Protein AF-H0FFP6-F1 (afdb_monomer)

Mean predicted aligned error: 8.08 Å

Radius of gyration: 34.6 Å; Cα contacts (8 Å, |Δi|>4): 466; chains: 1; bounding box: 92×46×99 Å

Organism: NCBI:txid477184

Secondary structure (DSSP, 8-state):
--S--PPPSEEEEEEETTTEEEEEEE-TT--EEEE-TTS---SPPPPPPHHHHHTTTHHHHT-----TTT-SEEEEEEESSPPPHHHHHHHHHHHTT-SS--GGGSEEEEHHHHHH-GGGTSEEE-SS--SHHHHSHHHH-SS-TT---TT-----GGGHHHHHHHHHHHHHHTT-TT-EEE-----HHHHHHHHHHHHHHHHHHHHHHHH-HHHHHHHHHHHHHHHHHHHHHHHHHHHS-S-TTTTGGG---TTSSPP----HHHHHHHHHHHHHHHHHHHHHTTS-HHHHHHHHHHHHHHHHHHHHHHHHHHHHHHHHHHH-HHHHHHHHHS--TT-HHHHHHHHHHHHHHHTT-------

Foldseek 3Di:
DQFAAQDFFFKKWKQFPLHDIWIWTQERLRFTHTDDLQPFDPDTHYHDDPVCVVVVVSQVRNDDDDDCVVTFKMWMATDRGRFHPVLSVVQSVLVPDDPRNLSVLTDMDGVVCCQAPLVVAAQFQALVPHVCCCRYPLQVDPDPPPQDAPRDHHHCVVCVVVNSVVFHVCCVVVVRVRTHHDHGHDDLLSVLLSLVVQLLVLVVVLVCLCVPPVNVVLVVVLVVLVVVLVVLLVVLLVVQDLQNPPPVVPDDDPVPDDPPDDDRVVVSVVSSVVSSVVSVVVVCVVDPPVVSVVVVVVSVVVSVVSVVSSQVSVVVSCCSCPPPPNNVSCLVRSADPVDPSRVVVSVVSVCSSQPPHDDDDDD

pLDDT: mean 89.21, std 12.0, range [29.11, 97.75]

InterPro domains:
  IPR046864 Toxin VasX, N-terminal region [PF20249] (5-92)
  IPR048126 Toxin VasX [NF041559] (4-361)

Structure (mmCIF, N/CA/C/O backbone):
data_AF-H0FFP6-F1
#
_entry.id   AF-H0FFP6-F1
#
loop_
_atom_site.group_PDB
_atom_site.id
_atom_site.type_symbol
_atom_site.label_atom_id
_atom_site.label_alt_id
_atom_site.label_comp_id
_atom_site.label_asym_id
_atom_site.label_entity_id
_atom_site.label_seq_id
_atom_site.pdbx_PDB_ins_code
_atom_site.Cartn_x
_atom_site.Cartn_y
_atom_site.Cartn_z
_atom_site.occupancy
_atom_site.B_iso_or_equiv
_atom_site.auth_seq_id
_atom_site.auth_comp_id
_atom_site.auth_asym_id
_atom_site.auth_atom_id
_atom_site.pdbx_PDB_model_num
ATOM 1 N N . MET A 1 1 ? -1.435 8.593 -3.696 1.00 53.12 1 MET A N 1
ATOM 2 C CA . MET A 1 1 ? -2.068 7.334 -3.245 1.00 53.12 1 MET A CA 1
ATOM 3 C C . MET A 1 1 ? -3.064 7.721 -2.166 1.00 53.12 1 MET A C 1
ATOM 5 O O . MET A 1 1 ? -2.836 7.452 -0.995 1.00 53.12 1 MET A O 1
ATOM 9 N N . ASP A 1 2 ? -4.124 8.435 -2.543 1.00 69.19 2 ASP A N 1
ATOM 10 C CA . ASP A 1 2 ? -4.843 9.274 -1.564 1.00 69.19 2 ASP A CA 1
ATOM 11 C C . ASP A 1 2 ? -6.229 8.711 -1.232 1.00 69.19 2 ASP A C 1
ATOM 13 O O . ASP A 1 2 ? -6.964 9.275 -0.427 1.00 69.19 2 ASP A O 1
ATOM 17 N N . GLN A 1 3 ? -6.585 7.576 -1.840 1.00 86.81 3 GLN A N 1
ATOM 18 C CA . GLN A 1 3 ? -7.838 6.885 -1.582 1.00 86.81 3 GLN A CA 1
ATOM 19 C C . GLN A 1 3 ? -7.626 5.795 -0.518 1.00 86.81 3 GLN A C 1
ATOM 21 O O . GLN A 1 3 ? -6.838 4.873 -0.756 1.00 86.81 3 GLN A O 1
ATOM 26 N N . PRO A 1 4 ? -8.300 5.860 0.647 1.00 92.38 4 PRO A N 1
ATOM 27 C CA . PRO A 1 4 ? -8.216 4.812 1.654 1.00 92.38 4 PRO A CA 1
ATOM 28 C C . PRO A 1 4 ? -8.749 3.472 1.141 1.00 92.38 4 PRO A C 1
ATOM 30 O O . PRO A 1 4 ? -9.566 3.384 0.219 1.00 92.38 4 PRO A O 1
ATOM 33 N N . ARG A 1 5 ? -8.290 2.408 1.795 1.00 92.62 5 ARG A N 1
ATOM 34 C CA . ARG A 1 5 ? -8.669 1.025 1.510 1.00 92.62 5 ARG A CA 1
ATOM 35 C C . ARG A 1 5 ? -9.270 0.371 2.742 1.00 92.62 5 ARG A C 1
ATOM 37 O O . ARG A 1 5 ? -9.033 0.808 3.869 1.00 92.62 5 ARG A O 1
ATOM 44 N N . THR A 1 6 ? -10.033 -0.698 2.547 1.00 93.38 6 THR A N 1
ATOM 45 C CA . THR A 1 6 ? -10.454 -1.556 3.662 1.00 93.38 6 THR A CA 1
ATOM 46 C C . THR A 1 6 ? -9.237 -2.140 4.372 1.00 93.38 6 THR A C 1
ATOM 48 O O . THR A 1 6 ? -8.239 -2.453 3.722 1.00 93.38 6 THR A O 1
ATOM 51 N N . LEU A 1 7 ? -9.332 -2.328 5.693 1.00 93.75 7 LEU A N 1
ATOM 52 C CA . LEU A 1 7 ? -8.254 -2.931 6.477 1.00 93.75 7 LEU A CA 1
ATOM 53 C C . LEU A 1 7 ? -7.832 -4.276 5.876 1.00 93.75 7 LEU A C 1
ATOM 55 O O . LEU A 1 7 ? -8.648 -5.191 5.741 1.00 93.75 7 LEU A O 1
ATOM 59 N N . ARG A 1 8 ? -6.546 -4.383 5.537 1.00 94.06 8 ARG A N 1
ATOM 60 C CA . ARG A 1 8 ? -5.943 -5.626 5.052 1.00 94.06 8 ARG A CA 1
ATOM 61 C C . ARG A 1 8 ? -5.815 -6.652 6.177 1.00 94.06 8 ARG A C 1
ATOM 63 O O . ARG A 1 8 ? -5.922 -6.327 7.360 1.00 94.06 8 ARG A O 1
ATOM 70 N N . GLN A 1 9 ? -5.509 -7.892 5.801 1.00 95.00 9 GLN A N 1
ATOM 71 C CA . GLN A 1 9 ? -5.219 -8.954 6.760 1.00 95.00 9 GLN A CA 1
ATOM 72 C C . GLN A 1 9 ? -4.102 -8.533 7.734 1.00 95.00 9 GLN A C 1
ATOM 74 O O . GLN A 1 9 ? -3.048 -8.043 7.317 1.00 95.00 9 GLN A O 1
ATOM 79 N N . GLY A 1 10 ? -4.345 -8.749 9.027 1.00 95.75 10 GLY A N 1
ATOM 80 C CA . GLY A 1 10 ? -3.467 -8.321 10.114 1.00 95.75 10 GLY A CA 1
ATOM 81 C C . GLY A 1 10 ? -4.198 -8.337 11.452 1.00 95.75 10 GLY A C 1
ATOM 82 O O . GLY A 1 10 ? -5.071 -9.182 11.683 1.00 95.75 10 GLY A O 1
ATOM 83 N N . TYR A 1 11 ? -3.852 -7.399 12.328 1.00 97.31 11 TYR A N 1
ATOM 84 C CA . TYR A 1 11 ? -4.354 -7.322 13.695 1.00 97.31 11 TYR A CA 1
ATOM 85 C C . TYR A 1 11 ? -4.705 -5.882 14.057 1.00 97.31 11 TYR A C 1
ATOM 87 O O . TYR A 1 11 ? -3.952 -4.950 13.786 1.00 97.31 11 TYR A O 1
ATOM 95 N N . LEU A 1 12 ? -5.861 -5.707 14.685 1.00 97.69 12 LEU A N 1
ATOM 96 C CA . LEU A 1 12 ? -6.335 -4.431 15.196 1.00 97.69 12 LEU A CA 1
ATOM 97 C C . LEU A 1 12 ? -6.313 -4.475 16.721 1.00 97.69 12 LEU A C 1
ATOM 99 O O . LEU A 1 12 ? -6.930 -5.355 17.322 1.00 97.69 12 LEU A O 1
ATOM 103 N N . TYR A 1 13 ? -5.644 -3.507 17.331 1.00 97.75 13 TYR A N 1
ATOM 104 C CA . TYR A 1 13 ? -5.557 -3.339 18.773 1.00 97.75 13 TYR A CA 1
ATOM 105 C C . TYR A 1 13 ? -6.249 -2.046 19.187 1.00 97.75 13 TYR A C 1
ATOM 107 O O . TYR A 1 13 ? -6.065 -1.001 18.563 1.00 97.75 13 TYR A O 1
ATOM 115 N N . VAL A 1 14 ? -7.047 -2.128 20.247 1.00 97.50 14 VAL A N 1
ATOM 116 C CA . VAL A 1 14 ? -7.766 -0.996 20.827 1.00 97.50 14 VAL A CA 1
ATOM 117 C C . VAL A 1 14 ? -7.473 -0.966 22.318 1.00 97.50 14 VAL A C 1
ATOM 119 O O . VAL A 1 14 ? -7.802 -1.915 23.028 1.00 97.50 14 VAL A O 1
ATOM 122 N N . LEU A 1 15 ? -6.870 0.120 22.790 1.00 96.50 15 LEU A N 1
ATOM 123 C CA . LEU A 1 15 ? -6.661 0.379 24.209 1.00 96.50 15 LEU A CA 1
ATOM 124 C C . LEU A 1 15 ? -7.688 1.411 24.682 1.00 96.50 15 LEU A C 1
ATOM 126 O O . LEU A 1 15 ? -7.629 2.584 24.311 1.00 96.50 15 LEU A O 1
ATOM 130 N N . LEU A 1 16 ? -8.651 0.960 25.480 1.00 96.19 16 LEU A N 1
ATOM 131 C CA . LEU A 1 16 ? -9.719 1.792 26.029 1.00 96.19 16 LEU A CA 1
ATOM 132 C C . LEU A 1 16 ? -9.255 2.454 27.325 1.00 96.19 16 LEU A C 1
ATOM 134 O O . LEU A 1 16 ? -8.737 1.773 28.214 1.00 96.19 16 LEU A O 1
ATOM 138 N N . ASP A 1 17 ? -9.419 3.777 27.401 1.00 93.50 17 ASP A N 1
ATOM 139 C CA . ASP A 1 17 ? -9.016 4.633 28.529 1.00 93.50 17 ASP A CA 1
ATOM 140 C C . ASP A 1 17 ? -7.603 4.329 29.062 1.00 93.50 17 ASP A C 1
ATOM 142 O O . ASP A 1 17 ? -7.346 4.385 30.264 1.00 93.50 17 ASP A O 1
ATOM 146 N N . LYS A 1 18 ? -6.682 3.962 28.159 1.00 90.81 18 LYS A N 1
ATOM 147 C CA . LYS A 1 18 ? -5.290 3.598 28.477 1.00 90.81 18 LYS A CA 1
ATOM 148 C C . LYS A 1 18 ? -5.132 2.390 29.423 1.00 90.81 18 LYS A C 1
ATOM 150 O O . LYS A 1 18 ? -4.052 2.205 29.973 1.00 90.81 18 LYS A O 1
ATOM 155 N N . ALA A 1 19 ? -6.171 1.569 29.607 1.00 89.50 19 ALA A N 1
ATOM 156 C CA . ALA A 1 19 ? -6.173 0.503 30.616 1.00 89.50 19 ALA A CA 1
ATOM 157 C C . ALA A 1 19 ? -6.720 -0.853 30.141 1.00 89.50 19 ALA A C 1
ATOM 159 O O . ALA A 1 19 ? -6.301 -1.886 30.655 1.00 89.50 19 ALA A O 1
ATOM 160 N N . LEU A 1 20 ? -7.669 -0.882 29.200 1.00 94.12 20 LEU A N 1
ATOM 161 C CA . LEU A 1 20 ? -8.322 -2.126 28.783 1.00 94.12 20 LEU A CA 1
ATOM 162 C C . LEU A 1 20 ? -8.042 -2.443 27.315 1.00 94.12 20 LEU A C 1
ATOM 164 O O . LEU A 1 20 ? -8.500 -1.728 26.423 1.00 94.12 20 LEU A O 1
ATOM 168 N N . TRP A 1 21 ? -7.359 -3.558 27.063 1.00 96.12 21 TRP A N 1
ATOM 169 C CA . TRP A 1 21 ? -7.125 -4.046 25.707 1.00 96.12 21 TRP A CA 1
ATOM 170 C C . TRP A 1 21 ? -8.323 -4.786 25.120 1.00 96.12 21 TRP A C 1
ATOM 172 O O . TRP A 1 21 ? -8.901 -5.690 25.725 1.00 96.12 21 TRP A O 1
ATOM 182 N N . GLN A 1 22 ? -8.600 -4.478 23.860 1.00 97.00 22 GLN A N 1
ATOM 183 C CA . GLN A 1 22 ? -9.330 -5.329 22.935 1.00 97.00 22 GLN A CA 1
ATOM 184 C C . GLN A 1 22 ? -8.440 -5.601 21.723 1.00 97.00 22 GLN A C 1
ATOM 186 O O . GLN A 1 22 ? -7.710 -4.717 21.272 1.00 97.00 22 GLN A O 1
ATOM 191 N N . ALA A 1 23 ? -8.509 -6.814 21.179 1.00 97.44 23 ALA A N 1
ATOM 192 C CA . ALA A 1 23 ? -7.759 -7.172 19.987 1.00 97.44 23 ALA A CA 1
ATOM 193 C C . ALA A 1 23 ? -8.610 -7.985 19.014 1.00 97.44 23 ALA A C 1
ATOM 195 O O . ALA A 1 23 ? -9.440 -8.806 19.420 1.00 97.44 23 ALA A O 1
ATOM 196 N N . TYR A 1 24 ? -8.390 -7.750 17.724 1.00 97.44 24 TYR A N 1
ATOM 197 C CA . TYR A 1 24 ? -9.147 -8.356 16.638 1.00 97.44 24 TYR A CA 1
ATOM 198 C C . TYR A 1 24 ? -8.207 -8.839 15.538 1.00 97.44 24 TYR A C 1
ATOM 200 O O . TYR A 1 24 ? -7.298 -8.128 15.120 1.00 97.44 24 TYR A O 1
ATOM 208 N N . GLN A 1 25 ? -8.433 -10.054 15.051 1.00 96.81 25 GLN A N 1
ATOM 209 C CA . GLN A 1 25 ? -7.822 -10.540 13.822 1.00 96.81 25 GLN A CA 1
ATOM 210 C C . GLN A 1 25 ? -8.607 -9.986 12.637 1.00 96.81 25 GLN A C 1
ATOM 212 O O . GLN A 1 25 ? -9.826 -10.161 12.576 1.00 96.81 25 GLN A O 1
ATOM 217 N N . VAL A 1 26 ? -7.912 -9.368 11.687 1.00 96.44 26 VAL A N 1
ATOM 218 C CA . VAL A 1 26 ? -8.505 -8.924 10.427 1.00 96.44 26 VAL A CA 1
ATOM 219 C C . VAL A 1 26 ? -8.349 -10.044 9.407 1.00 96.44 26 VAL A C 1
ATOM 221 O O . VAL A 1 26 ? -7.236 -10.438 9.058 1.00 96.44 26 VAL A O 1
ATOM 224 N N . THR A 1 27 ? -9.470 -10.605 8.972 1.00 93.94 27 THR A N 1
ATOM 225 C CA . THR A 1 27 ? -9.527 -11.647 7.932 1.00 93.94 27 THR A CA 1
ATOM 226 C C . THR A 1 27 ? -9.198 -11.074 6.544 1.00 93.94 27 THR A C 1
ATOM 228 O O . THR A 1 27 ? -9.260 -9.856 6.373 1.00 93.94 27 THR A O 1
ATOM 231 N N . PRO A 1 28 ? -8.873 -11.907 5.534 1.00 90.31 28 PRO A N 1
ATOM 232 C CA . PRO A 1 28 ? -8.659 -11.439 4.160 1.00 90.31 28 PRO A CA 1
ATOM 233 C C . PRO A 1 28 ? -9.839 -10.645 3.587 1.00 90.31 28 PRO A C 1
ATOM 235 O O . PRO A 1 28 ? -9.638 -9.686 2.852 1.00 90.31 28 PRO A O 1
ATOM 238 N N . GLU A 1 29 ? -11.069 -10.999 3.967 1.00 89.31 29 GLU A N 1
ATOM 239 C CA . GLU A 1 29 ? -12.272 -10.278 3.546 1.00 89.31 29 GLU A CA 1
ATOM 240 C C . GLU A 1 29 ? -12.489 -8.970 4.326 1.00 89.31 29 GLU A C 1
ATOM 242 O O . GLU A 1 29 ? -13.423 -8.229 4.025 1.00 89.31 29 GLU A O 1
ATOM 247 N N . GLY A 1 30 ? -11.663 -8.680 5.339 1.00 91.38 30 GLY A N 1
ATOM 248 C CA . GLY A 1 30 ? -11.729 -7.501 6.206 1.00 91.38 30 GLY A CA 1
ATOM 249 C C . GLY A 1 30 ? -12.804 -7.573 7.300 1.00 91.38 30 GLY A C 1
ATOM 250 O O . GLY A 1 30 ? -13.307 -6.539 7.741 1.00 91.38 30 GLY A O 1
ATOM 251 N N . ALA A 1 31 ? -13.207 -8.778 7.709 1.00 93.75 31 ALA A N 1
ATOM 252 C CA . ALA A 1 31 ? -13.978 -8.996 8.934 1.00 93.75 31 ALA A CA 1
ATOM 253 C C . ALA A 1 31 ? -13.058 -9.080 10.162 1.00 93.75 31 ALA A C 1
ATOM 255 O O . ALA A 1 31 ? -11.943 -9.601 10.069 1.00 93.75 31 ALA A O 1
ATOM 256 N N . LEU A 1 32 ? -13.553 -8.611 11.305 1.00 95.94 32 LEU A N 1
ATOM 257 C CA . LEU A 1 32 ? -12.860 -8.485 12.582 1.00 95.94 32 LEU A CA 1
ATOM 258 C C . LEU A 1 32 ? -13.300 -9.601 13.534 1.00 95.94 32 LEU A C 1
ATOM 260 O O . LEU A 1 32 ? -14.457 -9.685 13.945 1.00 95.94 32 LEU A O 1
ATOM 264 N N . ARG A 1 33 ? -12.364 -10.474 13.908 1.00 94.31 33 ARG A N 1
ATOM 265 C CA . ARG A 1 33 ? -12.595 -11.559 14.871 1.00 94.31 33 ARG A CA 1
ATOM 266 C C . ARG A 1 33 ? -11.899 -11.239 16.184 1.00 94.31 33 ARG A C 1
ATOM 268 O O . ARG A 1 33 ? -10.672 -11.252 16.239 1.00 94.31 33 ARG A O 1
ATOM 275 N 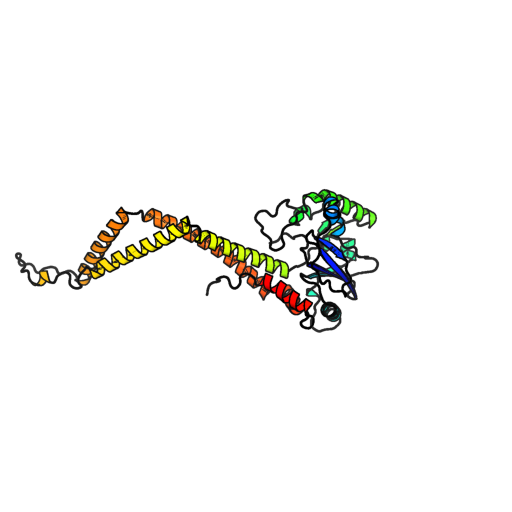N . GLN A 1 34 ? -12.671 -10.979 17.233 1.00 95.25 34 GLN A N 1
ATOM 276 C CA . GLN A 1 34 ? -12.111 -10.681 18.549 1.00 95.25 34 GLN A CA 1
ATOM 277 C C . GLN A 1 34 ? -11.345 -11.887 19.114 1.00 95.25 34 GLN A C 1
ATOM 279 O O . GLN A 1 34 ? -11.783 -13.031 18.981 1.00 95.25 34 GLN A O 1
ATOM 284 N N . PHE A 1 35 ? -10.213 -11.627 19.761 1.00 95.19 35 PHE A N 1
ATOM 285 C CA . PHE A 1 35 ? -9.432 -12.624 20.489 1.00 95.19 35 PHE A CA 1
ATOM 286 C C . PHE A 1 35 ? -8.889 -12.030 21.796 1.00 95.19 35 PHE A C 1
ATOM 288 O O . PHE A 1 35 ? -8.945 -10.819 22.013 1.00 95.19 35 PHE A O 1
ATOM 295 N N . ASN A 1 36 ? -8.384 -12.884 22.689 1.00 95.50 36 ASN A N 1
ATOM 296 C CA . ASN A 1 36 ? -7.743 -12.415 23.917 1.00 95.50 36 ASN A CA 1
ATOM 297 C C . ASN A 1 36 ? -6.372 -11.788 23.577 1.00 95.50 36 ASN A C 1
ATOM 299 O O . ASN A 1 36 ? -5.498 -12.529 23.126 1.00 95.50 36 ASN A O 1
ATOM 303 N N . PRO A 1 37 ? -6.147 -10.482 23.825 1.00 94.19 37 PRO A N 1
ATOM 304 C CA . PRO A 1 37 ? -4.897 -9.797 23.480 1.00 94.19 37 PRO A CA 1
ATOM 305 C C . PRO A 1 37 ? -3.657 -10.458 24.098 1.00 94.19 37 PRO A C 1
ATOM 307 O O . PRO A 1 37 ? -2.623 -10.548 23.443 1.00 94.19 37 PRO A O 1
ATOM 310 N N . PHE A 1 38 ? -3.773 -11.003 25.313 1.00 93.56 38 PHE A N 1
ATOM 311 C CA . PHE A 1 38 ? -2.675 -11.673 26.019 1.00 93.56 38 PHE A CA 1
ATOM 312 C C . PHE A 1 38 ? -2.450 -13.125 25.564 1.00 93.56 38 PHE A C 1
ATOM 314 O O . PHE A 1 38 ? -1.490 -13.772 25.974 1.00 93.56 38 PHE A O 1
ATOM 321 N N . ALA A 1 39 ? -3.310 -13.651 24.689 1.00 91.06 39 ALA A N 1
ATOM 322 C CA . ALA A 1 39 ? -3.153 -14.957 24.062 1.00 91.06 39 ALA A CA 1
ATOM 323 C C . ALA A 1 39 ? -2.796 -14.783 22.579 1.00 91.06 39 ALA A C 1
ATOM 325 O O . ALA A 1 39 ? -3.646 -14.925 21.699 1.00 91.06 39 ALA A O 1
ATOM 326 N N . MET A 1 40 ? -1.520 -14.481 22.317 1.00 87.44 40 MET A N 1
ATOM 327 C CA . MET A 1 40 ? -0.967 -14.257 20.976 1.00 87.44 40 MET A CA 1
ATOM 328 C C . MET A 1 40 ? -1.392 -15.362 19.984 1.00 87.44 40 MET A C 1
ATOM 330 O O . MET A 1 40 ? -1.007 -16.528 20.158 1.00 87.44 40 MET A O 1
ATOM 334 N N . PRO A 1 41 ? -2.155 -15.024 18.925 1.00 89.50 41 PRO A N 1
ATOM 335 C CA . PRO A 1 41 ? -2.530 -15.979 17.895 1.00 89.50 41 PRO A CA 1
ATOM 336 C C . PRO A 1 41 ? -1.295 -16.514 17.172 1.00 89.50 41 PRO A C 1
ATOM 338 O O . PRO A 1 41 ? -0.447 -15.755 16.717 1.00 89.50 41 PRO A O 1
ATOM 341 N N . ARG A 1 42 ? -1.201 -17.841 17.046 1.00 85.75 42 ARG A N 1
ATOM 342 C CA . ARG A 1 42 ? -0.069 -18.502 16.368 1.00 85.75 42 ARG A CA 1
ATOM 343 C C . ARG A 1 42 ? -0.282 -18.691 14.869 1.00 85.75 42 ARG A C 1
ATOM 345 O O . ARG A 1 42 ? 0.670 -18.931 14.138 1.00 85.75 42 ARG A O 1
ATOM 352 N N . ALA A 1 43 ? -1.534 -18.639 14.428 1.00 86.62 43 ALA A N 1
ATOM 353 C CA . ALA A 1 43 ? -1.915 -18.821 13.037 1.00 86.62 43 ALA A CA 1
ATOM 354 C C . ALA A 1 43 ? -2.405 -17.497 12.450 1.00 86.62 43 ALA A C 1
ATOM 356 O O . ALA A 1 43 ? -3.037 -16.698 13.146 1.00 86.62 43 ALA A O 1
ATOM 357 N N . LYS A 1 44 ? -2.152 -17.304 11.151 1.00 85.75 44 LYS A N 1
ATOM 358 C CA . LYS A 1 44 ? -2.677 -16.158 10.405 1.00 85.75 44 LYS A CA 1
ATOM 359 C C . LYS A 1 44 ? -4.215 -16.132 10.450 1.00 85.75 44 LYS A C 1
ATOM 361 O O . LYS A 1 44 ? -4.831 -17.202 10.516 1.00 85.75 44 LYS A O 1
ATOM 366 N N . PRO A 1 45 ? -4.841 -14.942 10.380 1.00 88.50 45 PRO A N 1
ATOM 367 C CA . PRO A 1 45 ? -6.295 -14.816 10.343 1.00 88.50 45 PRO A CA 1
ATOM 368 C C . PRO A 1 45 ? -6.901 -15.649 9.210 1.00 88.50 45 PRO A C 1
ATOM 370 O O . PRO A 1 45 ? -6.593 -15.434 8.039 1.00 88.50 45 PRO A O 1
ATOM 373 N N . GLN A 1 46 ? -7.757 -16.608 9.554 1.00 89.62 46 GLN A N 1
ATOM 374 C CA . GLN A 1 46 ? -8.422 -17.458 8.566 1.00 89.62 46 GLN A CA 1
ATOM 375 C C . GLN A 1 46 ? -9.611 -16.737 7.923 1.00 89.62 46 GLN A C 1
ATOM 377 O O . GLN A 1 46 ? -10.292 -15.979 8.624 1.00 89.62 46 GLN A O 1
ATOM 382 N N . PRO A 1 47 ? -9.906 -17.014 6.641 1.00 90.62 47 PRO A N 1
ATOM 383 C CA . PRO A 1 47 ? -11.069 -16.451 5.969 1.00 90.62 47 PRO A CA 1
ATOM 384 C C . PRO A 1 47 ? -12.375 -16.862 6.651 1.00 90.62 47 PRO A C 1
ATOM 386 O O . PRO A 1 47 ? -12.453 -17.859 7.385 1.00 90.62 47 PRO A O 1
ATOM 389 N N . LEU A 1 48 ? -13.422 -16.075 6.418 1.00 89.25 48 LEU A N 1
ATOM 390 C CA . LEU A 1 48 ? -14.775 -16.472 6.796 1.00 89.25 48 LEU A CA 1
ATOM 391 C C . LEU A 1 48 ? -15.252 -17.661 5.950 1.00 89.25 48 LEU A C 1
ATOM 393 O O . LEU A 1 48 ? -14.816 -17.870 4.822 1.00 89.25 48 LEU A O 1
ATOM 397 N N . SER A 1 49 ? -16.185 -18.452 6.490 1.00 92.50 49 SER A N 1
ATOM 398 C CA . SER A 1 49 ? -16.795 -19.525 5.698 1.00 92.50 49 SER A CA 1
ATOM 399 C C . SER A 1 49 ? -17.535 -18.946 4.490 1.00 92.50 49 SER A C 1
ATOM 401 O O . SER A 1 49 ? -18.178 -17.899 4.601 1.00 92.50 49 SER A O 1
ATOM 403 N N . GLU A 1 50 ? -17.539 -19.661 3.363 1.00 91.44 50 GLU A N 1
ATOM 404 C CA . GLU A 1 50 ? -18.258 -19.224 2.157 1.00 91.44 50 GLU A CA 1
ATOM 405 C C . GLU A 1 50 ? -19.738 -18.923 2.424 1.00 91.44 50 GLU A C 1
ATOM 407 O O . GLU A 1 50 ? -20.307 -18.011 1.830 1.00 91.44 50 GLU A O 1
ATOM 412 N N . LYS A 1 51 ? -20.367 -19.664 3.348 1.00 94.00 51 LYS A N 1
ATOM 413 C CA . LYS A 1 51 ? -21.755 -19.422 3.761 1.00 94.00 51 LYS A CA 1
ATOM 414 C C . LYS A 1 51 ? -21.919 -18.039 4.393 1.00 94.00 51 LYS A C 1
ATOM 416 O O . LYS A 1 51 ? -22.854 -17.330 4.045 1.00 94.00 51 LYS A O 1
ATOM 421 N N . CYS A 1 52 ? -21.001 -17.640 5.275 1.00 91.88 52 CYS A N 1
ATOM 422 C CA . CYS A 1 52 ? -21.006 -16.305 5.879 1.00 91.88 52 CYS A CA 1
ATOM 423 C C . CYS A 1 52 ? -20.739 -15.209 4.842 1.00 91.88 52 CYS A C 1
ATOM 425 O O . CYS A 1 52 ? -21.352 -14.148 4.904 1.00 91.88 52 CYS A O 1
ATOM 427 N N . ILE A 1 53 ? -19.847 -15.471 3.883 1.00 88.81 53 ILE A N 1
ATOM 428 C CA . ILE A 1 53 ? -19.520 -14.523 2.812 1.00 88.81 53 ILE A CA 1
ATOM 429 C C . ILE A 1 53 ? -20.737 -14.283 1.913 1.00 88.81 53 ILE A C 1
ATOM 431 O O . ILE A 1 53 ? -21.028 -13.124 1.616 1.00 88.81 53 ILE A O 1
ATOM 435 N N . LYS A 1 54 ? -21.448 -15.352 1.522 1.00 88.94 54 LYS A N 1
ATOM 436 C CA . LYS A 1 54 ? -22.667 -15.309 0.691 1.00 88.94 54 LYS A CA 1
ATOM 437 C C . LYS A 1 54 ? -23.873 -14.698 1.408 1.00 88.94 54 LYS A C 1
ATOM 439 O O . LYS A 1 54 ? -24.739 -14.148 0.747 1.00 88.94 54 LYS A O 1
ATOM 444 N N . ALA A 1 55 ? -23.931 -14.807 2.733 1.00 90.25 55 ALA A N 1
ATOM 445 C CA . ALA A 1 55 ? -24.993 -14.231 3.560 1.00 90.25 55 ALA A CA 1
ATOM 446 C C . ALA A 1 55 ? -24.696 -12.791 4.026 1.00 90.25 55 ALA A C 1
ATOM 448 O O . ALA A 1 55 ? -25.334 -12.301 4.950 1.00 90.25 55 ALA A O 1
ATOM 449 N N . ASP A 1 56 ? -23.680 -12.137 3.456 1.00 89.25 56 ASP A N 1
ATOM 450 C CA . ASP A 1 56 ? -23.257 -10.780 3.819 1.00 89.25 56 ASP A CA 1
ATOM 451 C C . ASP A 1 56 ? -22.894 -10.551 5.292 1.00 89.25 56 ASP A C 1
ATOM 453 O O . ASP A 1 56 ? -22.772 -9.415 5.744 1.00 89.25 56 ASP A O 1
ATOM 457 N N . HIS A 1 57 ? -22.573 -11.616 6.033 1.00 91.12 57 HIS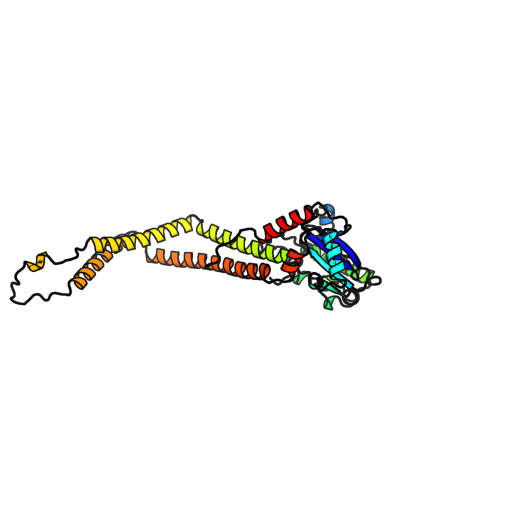 A N 1
ATOM 458 C CA . HIS A 1 57 ? -22.124 -11.510 7.425 1.00 91.12 57 HIS A CA 1
ATOM 459 C C . HIS A 1 57 ? -20.760 -10.813 7.571 1.00 91.12 57 HIS A C 1
ATOM 461 O O . HIS A 1 57 ? -20.388 -10.428 8.675 1.00 91.12 57 HIS A O 1
ATOM 467 N N . VAL A 1 58 ? -20.018 -10.622 6.473 1.00 90.50 58 VAL A N 1
ATOM 468 C CA . VAL A 1 58 ? -18.780 -9.821 6.441 1.00 90.50 58 VAL A CA 1
ATOM 469 C C . VAL A 1 58 ? -19.062 -8.368 6.837 1.00 90.50 58 VAL A C 1
ATOM 471 O O . VAL A 1 58 ? -18.253 -7.768 7.537 1.00 90.50 58 VAL A O 1
ATOM 474 N N . THR A 1 59 ? -20.214 -7.823 6.433 1.00 91.75 59 THR A N 1
ATOM 475 C CA . THR A 1 59 ? -20.608 -6.431 6.681 1.00 91.75 59 THR A CA 1
ATOM 476 C C . THR A 1 59 ? -20.719 -6.120 8.175 1.00 91.75 59 THR A C 1
ATOM 478 O O . THR A 1 59 ? -19.947 -5.291 8.650 1.00 91.75 59 THR A O 1
ATOM 481 N N . PRO A 1 60 ? -21.586 -6.786 8.967 1.00 92.25 60 PRO A N 1
ATOM 482 C CA . PRO A 1 60 ? -21.629 -6.550 10.408 1.00 92.25 60 PRO A CA 1
ATOM 483 C C . PRO A 1 60 ? -20.316 -6.947 11.092 1.00 92.25 60 PRO A C 1
ATOM 485 O O . PRO A 1 60 ? -19.920 -6.318 12.069 1.00 92.25 60 PRO A O 1
ATOM 488 N N . ALA A 1 61 ? -19.608 -7.954 10.570 1.00 93.44 61 ALA A N 1
ATOM 489 C CA . ALA A 1 61 ? -18.339 -8.392 11.134 1.00 93.44 61 ALA A CA 1
ATOM 490 C C . ALA A 1 61 ? -17.172 -7.428 10.862 1.00 93.44 61 ALA A C 1
ATOM 492 O O . ALA A 1 61 ? -16.113 -7.620 11.446 1.00 93.44 61 ALA A O 1
ATOM 493 N N . SER A 1 62 ? -17.310 -6.400 10.015 1.00 93.75 62 SER A N 1
ATOM 494 C CA . SER A 1 62 ? -16.257 -5.389 9.823 1.00 93.75 62 SER A CA 1
ATOM 495 C C . SER A 1 62 ? -16.296 -4.235 10.831 1.00 93.75 62 SER A C 1
ATOM 497 O O . SER A 1 62 ? -15.498 -3.310 10.717 1.00 93.75 62 SER A O 1
ATOM 499 N N . PHE A 1 63 ? -17.199 -4.286 11.813 1.00 95.50 63 PHE A N 1
ATOM 500 C CA . PHE A 1 63 ? -17.358 -3.261 12.843 1.00 95.50 63 PHE A CA 1
ATOM 501 C C . PHE A 1 63 ? -16.936 -3.772 14.221 1.00 95.50 63 PHE A C 1
ATOM 503 O O . PHE A 1 63 ? -17.080 -4.953 14.537 1.00 95.50 63 PHE A O 1
ATOM 510 N N . ILE A 1 64 ? -16.459 -2.852 15.059 1.00 95.56 64 ILE A N 1
ATOM 511 C CA . ILE A 1 64 ? -16.280 -3.065 16.498 1.00 95.56 64 ILE A CA 1
ATOM 512 C C . ILE A 1 64 ? -17.306 -2.230 17.258 1.00 95.56 64 ILE A C 1
ATOM 514 O O . ILE A 1 64 ? -17.666 -1.138 16.824 1.00 95.56 64 ILE A O 1
ATOM 518 N N . ASN A 1 65 ? -17.739 -2.727 18.413 1.00 93.88 65 ASN A N 1
ATOM 519 C CA . ASN A 1 65 ? -18.679 -2.024 19.279 1.00 93.88 65 ASN A CA 1
ATOM 520 C C . ASN A 1 65 ? -17.970 -1.607 20.566 1.00 93.88 65 ASN A C 1
ATOM 522 O O . ASN A 1 65 ? -17.430 -2.449 21.286 1.00 93.88 65 ASN A O 1
ATOM 526 N N . ILE A 1 66 ? -17.994 -0.311 20.871 1.00 95.31 66 ILE A N 1
ATOM 527 C CA . ILE A 1 66 ? -17.395 0.253 22.082 1.00 95.31 66 ILE A CA 1
ATOM 528 C C . ILE A 1 66 ? -18.498 0.913 22.905 1.00 95.31 66 ILE A C 1
ATOM 530 O O . ILE A 1 66 ? -19.263 1.735 22.404 1.00 95.31 66 ILE A O 1
ATOM 534 N N . ASN A 1 67 ? -18.578 0.562 24.188 1.00 94.38 67 ASN A N 1
ATOM 535 C CA . ASN A 1 67 ? -19.554 1.152 25.095 1.00 94.38 67 ASN A CA 1
ATOM 536 C C . ASN A 1 67 ? -19.078 2.535 25.570 1.00 94.38 67 ASN A C 1
ATOM 538 O O . ASN A 1 67 ? -18.297 2.644 26.516 1.00 94.38 67 ASN A O 1
ATOM 542 N N . THR A 1 68 ? -19.603 3.586 24.946 1.00 93.31 68 THR A N 1
ATOM 543 C CA . THR A 1 68 ? -19.259 4.988 25.239 1.00 93.31 68 THR A CA 1
ATOM 544 C C . THR A 1 68 ? -19.815 5.505 26.569 1.00 93.31 68 THR A C 1
ATOM 546 O O . THR A 1 68 ? -19.507 6.620 26.968 1.00 93.31 68 THR A O 1
ATOM 549 N N . ALA A 1 69 ? -20.676 4.740 27.251 1.00 93.12 69 ALA A N 1
ATOM 550 C CA . ALA A 1 69 ? -21.109 5.065 28.611 1.00 93.12 69 ALA A CA 1
ATOM 551 C C . ALA A 1 69 ? -20.100 4.577 29.663 1.00 93.12 69 ALA A C 1
ATOM 553 O O . ALA A 1 69 ? -20.108 5.060 30.792 1.00 93.12 69 ALA A O 1
ATOM 554 N N . ARG A 1 70 ? -19.249 3.605 29.305 1.00 95.62 70 ARG A N 1
ATOM 555 C CA . ARG A 1 70 ? -18.194 3.065 30.177 1.00 95.62 70 ARG A CA 1
ATOM 556 C C . ARG A 1 70 ? -16.814 3.629 29.870 1.00 95.62 70 ARG A C 1
ATOM 558 O O . ARG A 1 70 ? -15.993 3.677 30.777 1.00 95.62 70 ARG A O 1
ATOM 565 N N . HIS A 1 71 ? -16.586 4.023 28.620 1.00 96.94 71 HIS A N 1
ATOM 566 C CA . HIS A 1 71 ? -15.287 4.454 28.121 1.00 96.94 71 HIS A CA 1
ATOM 567 C C . HIS A 1 71 ? -15.368 5.831 27.472 1.00 96.94 71 HIS A C 1
ATOM 569 O O . HIS A 1 71 ? -16.363 6.161 26.825 1.00 96.94 71 HIS A O 1
ATOM 575 N N . SER A 1 72 ? -14.302 6.611 27.627 1.00 96.25 72 SER A N 1
ATOM 576 C CA . SER A 1 72 ? -14.192 7.987 27.133 1.00 96.25 72 SER A CA 1
ATOM 577 C C . SER A 1 72 ? -13.252 8.116 25.935 1.00 96.25 72 SER A C 1
ATOM 579 O O . SER A 1 72 ? -13.550 8.847 24.990 1.00 96.25 72 SER A O 1
ATOM 581 N N . GLU A 1 73 ? -12.159 7.357 25.935 1.00 96.44 73 GLU A N 1
ATOM 582 C CA . GLU A 1 73 ? -11.126 7.405 24.904 1.00 96.44 73 GLU A CA 1
ATOM 583 C C . GLU A 1 73 ? -10.822 6.004 24.365 1.00 96.44 73 GLU A C 1
ATOM 585 O O . GLU A 1 73 ? -10.778 5.024 25.114 1.00 96.44 73 GLU A O 1
ATOM 590 N N . ALA A 1 74 ? -10.543 5.917 23.065 1.00 97.31 74 ALA A N 1
ATOM 591 C CA . ALA A 1 74 ? -10.003 4.721 22.430 1.00 97.31 74 ALA A CA 1
ATOM 592 C C . ALA A 1 74 ? -8.709 5.048 21.681 1.00 97.31 74 ALA A C 1
ATOM 594 O O . ALA A 1 74 ? -8.652 5.991 20.897 1.00 97.31 74 ALA A O 1
ATOM 595 N N . TRP A 1 75 ? -7.678 4.240 21.904 1.00 97.00 75 TRP A N 1
ATOM 596 C CA . TRP A 1 75 ? -6.391 4.341 21.223 1.00 97.00 75 TRP A CA 1
ATOM 597 C C . TRP A 1 75 ? -6.253 3.148 20.288 1.00 97.00 75 TRP A C 1
ATOM 599 O O . TRP A 1 75 ? -6.169 2.006 20.742 1.00 97.00 75 TRP A O 1
ATOM 609 N N . ILE A 1 76 ? -6.295 3.403 18.983 1.00 97.75 76 ILE A N 1
ATOM 610 C CA . ILE A 1 76 ? -6.452 2.368 17.959 1.00 97.75 76 ILE A CA 1
ATOM 611 C C . ILE A 1 76 ? -5.166 2.247 17.146 1.00 97.75 76 ILE A C 1
ATOM 613 O O . ILE A 1 76 ? -4.648 3.236 16.631 1.00 97.75 76 ILE A O 1
ATOM 617 N N . ALA A 1 77 ? -4.662 1.025 17.004 1.00 97.19 77 ALA A N 1
ATOM 618 C CA . ALA A 1 77 ? -3.487 0.719 16.204 1.00 97.19 77 ALA A CA 1
ATOM 619 C C . ALA A 1 77 ? -3.722 -0.531 15.358 1.00 97.19 77 ALA A C 1
ATOM 621 O O . ALA A 1 77 ? -4.203 -1.554 15.846 1.00 97.19 77 ALA A O 1
ATOM 622 N N . PHE A 1 78 ? -3.342 -0.455 14.087 1.00 97.50 78 PHE A N 1
ATOM 623 C CA . PHE A 1 78 ? -3.249 -1.616 13.213 1.00 97.50 78 PHE A CA 1
ATOM 624 C C . PHE A 1 78 ? -1.810 -2.142 13.191 1.00 97.50 78 PHE A C 1
ATOM 626 O O . PHE A 1 78 ? -0.867 -1.349 13.216 1.00 97.50 78 PHE A O 1
ATOM 633 N N . SER A 1 79 ? -1.635 -3.461 13.144 1.00 96.25 79 SER A N 1
ATOM 634 C CA . SER A 1 79 ? -0.338 -4.119 12.985 1.00 96.25 79 SER A CA 1
ATOM 635 C C . SER A 1 79 ? -0.432 -5.289 12.005 1.00 96.25 79 SER A C 1
ATOM 637 O O . SER A 1 79 ? -1.452 -5.976 11.924 1.00 96.25 79 SER A O 1
ATOM 639 N N . SER A 1 80 ? 0.649 -5.534 11.261 1.00 95.06 80 SER A N 1
ATOM 640 C CA . SER A 1 80 ? 0.769 -6.702 10.375 1.00 95.06 80 SER A CA 1
ATOM 641 C C . SER A 1 80 ? 0.755 -8.015 11.152 1.00 95.06 80 SER A C 1
ATOM 643 O O . SER A 1 80 ? 0.226 -9.018 10.672 1.00 95.06 80 SER A O 1
ATOM 645 N N . ASP A 1 81 ? 1.319 -7.991 12.357 1.00 95.50 81 ASP A N 1
ATOM 646 C CA . ASP A 1 81 ? 1.657 -9.164 13.149 1.00 95.50 81 ASP A CA 1
ATOM 647 C C . ASP A 1 81 ? 1.048 -9.079 14.550 1.00 95.50 81 ASP A C 1
ATOM 649 O O . ASP A 1 81 ? 0.756 -7.984 15.038 1.00 95.50 81 ASP A O 1
ATOM 653 N N . PRO A 1 82 ? 0.825 -10.221 15.223 1.00 95.38 82 PRO A N 1
ATOM 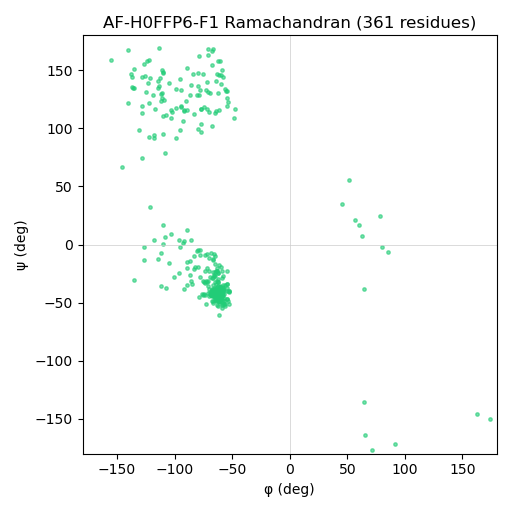654 C CA . PRO A 1 82 ? 0.272 -10.189 16.560 1.00 95.38 82 PRO A CA 1
ATOM 655 C C . PRO A 1 82 ? 1.330 -9.688 17.551 1.00 95.38 82 PRO A C 1
ATOM 657 O O . PRO A 1 82 ? 2.465 -10.164 17.572 1.00 95.38 82 PRO A O 1
ATOM 660 N N . TRP A 1 83 ? 0.943 -8.760 18.417 1.00 96.50 83 TRP A N 1
ATOM 661 C CA . TRP A 1 83 ? 1.755 -8.281 19.530 1.00 96.50 83 TRP A CA 1
ATOM 662 C C . TRP A 1 83 ? 1.868 -9.324 20.642 1.00 96.50 83 TRP A C 1
ATOM 664 O O . TRP A 1 83 ? 0.903 -10.015 20.977 1.00 96.50 83 TRP A O 1
ATOM 674 N N . SER A 1 84 ? 3.066 -9.445 21.219 1.00 95.56 84 SER A N 1
ATOM 675 C CA . SER A 1 84 ? 3.294 -10.253 22.419 1.00 95.56 84 SER A CA 1
ATOM 676 C C . SER A 1 84 ? 2.827 -9.505 23.665 1.00 95.56 84 SER A C 1
ATOM 678 O O . SER A 1 84 ? 2.727 -8.280 23.672 1.00 95.56 84 SER A O 1
ATOM 680 N N . GLU A 1 85 ? 2.629 -10.228 24.766 1.00 95.12 85 GLU A N 1
ATOM 681 C CA . GLU A 1 85 ? 2.332 -9.631 26.077 1.00 95.12 85 GLU A CA 1
ATOM 682 C C . GLU A 1 85 ? 3.355 -8.553 26.478 1.00 95.12 85 GLU A C 1
ATOM 684 O O . GLU A 1 85 ? 2.991 -7.479 26.945 1.00 95.12 85 GLU A O 1
ATOM 689 N N . SER A 1 86 ? 4.640 -8.791 26.210 1.00 94.56 86 SER A N 1
ATOM 690 C CA . SER A 1 86 ? 5.709 -7.815 26.448 1.00 94.56 86 SER A CA 1
ATOM 691 C C . SER A 1 86 ? 5.568 -6.531 25.624 1.00 94.56 86 SER A C 1
ATOM 693 O O . SER A 1 86 ? 5.960 -5.468 26.099 1.00 94.56 86 SER A O 1
ATOM 695 N N . VAL A 1 87 ? 5.018 -6.606 24.408 1.00 95.38 87 VAL A N 1
ATOM 696 C CA . VAL A 1 87 ? 4.731 -5.439 23.560 1.00 95.38 87 VAL A CA 1
ATOM 697 C C . VAL A 1 87 ? 3.509 -4.689 24.093 1.00 95.38 87 VAL A C 1
ATOM 699 O O . VAL A 1 87 ? 3.556 -3.468 24.215 1.00 95.38 87 VAL A O 1
ATOM 702 N N . LEU A 1 88 ? 2.455 -5.402 24.502 1.00 95.19 88 LEU A N 1
ATOM 703 C CA . LEU A 1 88 ? 1.263 -4.800 25.111 1.00 95.19 88 LEU A CA 1
ATOM 704 C C . LEU A 1 88 ? 1.605 -4.020 26.386 1.00 95.19 88 LEU A C 1
ATOM 706 O O . LEU A 1 88 ? 1.303 -2.831 26.473 1.00 95.19 88 LEU A O 1
ATOM 710 N N . HIS A 1 89 ? 2.319 -4.648 27.327 1.00 92.69 89 HIS A N 1
ATOM 711 C CA . HIS A 1 89 ? 2.771 -3.984 28.554 1.00 92.69 89 HIS A CA 1
ATOM 712 C C . HIS A 1 89 ? 3.692 -2.794 28.261 1.00 92.69 89 HIS A C 1
ATOM 714 O O . HIS A 1 89 ? 3.633 -1.775 28.945 1.00 92.69 89 HIS A O 1
ATOM 720 N N . ARG A 1 90 ? 4.539 -2.885 27.228 1.00 92.12 90 ARG A N 1
ATOM 721 C CA . ARG A 1 90 ? 5.397 -1.767 26.818 1.00 92.12 90 ARG A CA 1
ATOM 722 C C . ARG A 1 90 ? 4.576 -0.558 26.386 1.00 92.12 90 ARG A C 1
ATOM 724 O O . ARG A 1 90 ? 4.933 0.557 26.753 1.00 92.12 90 ARG A O 1
ATOM 731 N N . TYR A 1 91 ? 3.498 -0.763 25.633 1.00 92.56 91 TYR A N 1
ATOM 732 C CA . TYR A 1 91 ? 2.616 0.336 25.255 1.00 92.56 91 TYR A CA 1
ATOM 733 C C . TYR A 1 91 ? 1.851 0.891 26.454 1.00 92.56 91 TYR A C 1
ATOM 735 O O . TYR A 1 91 ? 1.840 2.106 26.614 1.00 92.56 91 TYR A O 1
ATOM 743 N N . GLU A 1 92 ? 1.310 0.048 27.337 1.00 89.19 92 GLU A N 1
ATOM 744 C CA . GLU A 1 92 ? 0.662 0.501 28.581 1.00 89.19 92 GLU A CA 1
ATOM 745 C C . GLU A 1 92 ? 1.588 1.386 29.432 1.00 89.19 92 GLU A C 1
ATOM 747 O O . GLU A 1 92 ? 1.195 2.474 29.850 1.00 89.19 92 GLU A O 1
ATOM 752 N N . ILE A 1 93 ? 2.845 0.970 29.626 1.00 86.00 93 ILE A N 1
ATOM 753 C CA . ILE A 1 93 ? 3.857 1.764 30.342 1.00 86.00 93 ILE A CA 1
ATOM 754 C C . ILE A 1 93 ? 4.228 3.022 29.545 1.00 86.00 93 ILE A C 1
ATOM 756 O O . ILE A 1 93 ? 4.396 4.089 30.122 1.00 86.00 93 ILE A O 1
ATOM 760 N N . GLY A 1 94 ? 4.311 2.944 28.216 1.00 83.00 94 GLY A N 1
ATOM 761 C CA . GLY A 1 94 ? 4.575 4.101 27.354 1.00 83.00 94 GLY A CA 1
ATOM 762 C C . GLY A 1 94 ? 3.493 5.186 27.418 1.00 83.00 94 GLY A C 1
ATOM 763 O O . GLY A 1 94 ? 3.789 6.354 27.173 1.00 83.00 94 GLY A O 1
ATOM 764 N N . PHE A 1 95 ? 2.261 4.826 27.791 1.00 76.62 95 PHE A N 1
ATOM 765 C CA . PHE A 1 95 ? 1.194 5.773 28.133 1.00 76.62 95 PHE A CA 1
ATOM 766 C C . PHE A 1 95 ? 1.322 6.333 29.564 1.00 76.62 95 PHE A C 1
ATOM 768 O O . PHE A 1 95 ? 0.734 7.374 29.870 1.00 76.62 95 PHE A O 1
ATOM 775 N N . GLY A 1 96 ? 2.078 5.657 30.434 1.00 60.47 96 GLY A N 1
ATOM 776 C CA . GLY A 1 96 ? 2.253 5.948 31.853 1.00 60.47 96 GLY A CA 1
ATOM 777 C C . GLY A 1 96 ? 3.699 6.287 32.235 1.00 60.47 96 GLY A C 1
ATOM 778 O O . GLY A 1 96 ? 4.456 5.432 32.675 1.00 60.47 96 GLY A O 1
ATOM 779 N N . GLN A 1 97 ? 4.028 7.580 32.203 1.00 53.06 97 GLN A N 1
ATOM 780 C CA . GLN A 1 97 ? 5.168 8.213 32.897 1.00 53.06 97 GLN A CA 1
ATOM 781 C C . GLN A 1 97 ? 6.586 8.116 32.304 1.00 53.06 97 GLN A C 1
ATOM 783 O O . GLN A 1 97 ? 7.482 8.753 32.863 1.00 53.06 97 GLN A O 1
ATOM 788 N N . ASP A 1 98 ? 6.830 7.432 31.184 1.00 51.97 98 ASP A N 1
ATOM 789 C CA . ASP A 1 98 ? 8.189 7.371 30.620 1.00 51.97 98 ASP A CA 1
ATOM 790 C C . ASP A 1 98 ? 8.510 8.513 29.630 1.00 51.97 98 ASP A C 1
ATOM 792 O O . ASP A 1 98 ? 7.639 9.042 28.942 1.00 51.97 98 ASP A O 1
ATOM 796 N N . LYS A 1 99 ? 9.793 8.898 29.520 1.00 52.16 99 LYS A N 1
ATOM 797 C CA . LYS A 1 99 ? 10.265 10.023 28.666 1.00 52.16 99 LYS A CA 1
ATOM 798 C C . LYS A 1 99 ? 10.080 9.803 27.155 1.00 52.16 99 LYS A C 1
ATOM 800 O O . LYS A 1 99 ? 10.330 10.722 26.376 1.00 52.16 99 LYS A O 1
ATOM 805 N N . THR A 1 100 ? 9.678 8.604 26.732 1.00 63.81 100 THR A N 1
ATOM 806 C CA . THR A 1 100 ? 9.437 8.268 25.323 1.00 63.81 100 THR A CA 1
ATOM 807 C C . THR A 1 100 ? 7.939 8.093 25.112 1.00 63.81 100 THR A C 1
ATOM 809 O O . THR A 1 100 ? 7.406 7.017 25.363 1.00 63.81 100 THR A O 1
ATOM 812 N N . SER A 1 101 ? 7.254 9.150 24.668 1.00 79.69 101 SER A N 1
ATOM 813 C CA . SER A 1 101 ? 5.829 9.052 24.338 1.00 79.69 101 SER A CA 1
ATOM 814 C C . SER A 1 101 ? 5.636 8.093 23.160 1.00 79.69 101 SER A C 1
ATOM 816 O O . SER A 1 101 ? 6.103 8.358 22.051 1.00 79.69 101 SER A O 1
ATOM 818 N N . LEU A 1 102 ? 4.964 6.966 23.415 1.00 88.44 102 LEU A N 1
ATOM 819 C CA . LEU A 1 102 ? 4.545 6.004 22.388 1.00 88.44 102 LEU A CA 1
ATOM 820 C C . LEU A 1 102 ? 3.127 6.292 21.876 1.00 88.44 102 LEU A C 1
ATOM 822 O O . LEU A 1 102 ? 2.643 5.588 20.993 1.00 88.44 102 LEU A O 1
ATOM 826 N N . GLU A 1 103 ? 2.481 7.346 22.382 1.00 89.56 103 GLU A N 1
ATOM 827 C CA . GLU A 1 103 ? 1.146 7.780 21.964 1.00 89.56 103 GLU A CA 1
ATOM 828 C C . GLU A 1 103 ? 1.015 7.984 20.443 1.00 89.56 103 GLU A C 1
ATOM 830 O O . GLU A 1 103 ? 0.004 7.541 19.899 1.00 89.56 103 GLU A O 1
ATOM 835 N N . PRO A 1 104 ? 2.014 8.545 19.716 1.00 92.62 104 PRO A N 1
ATOM 836 C CA . PRO A 1 104 ? 1.901 8.743 18.270 1.00 92.62 104 PRO A CA 1
ATOM 837 C C . PRO A 1 104 ? 1.694 7.453 17.467 1.00 92.62 104 PRO A C 1
ATOM 839 O O . PRO A 1 104 ? 1.223 7.517 16.340 1.00 92.62 104 PRO A O 1
ATOM 842 N N . ARG A 1 105 ? 2.011 6.275 18.028 1.00 94.12 105 ARG A N 1
ATOM 843 C CA . ARG A 1 105 ? 1.767 4.972 17.386 1.00 94.12 105 ARG A CA 1
ATOM 844 C C . ARG A 1 105 ? 0.274 4.680 17.178 1.00 94.12 105 ARG A C 1
ATOM 846 O O . ARG A 1 105 ? -0.068 3.842 16.337 1.00 94.12 105 ARG A O 1
ATOM 853 N N . PHE A 1 106 ? -0.589 5.325 17.958 1.00 95.62 106 PHE A N 1
ATOM 854 C CA . PHE A 1 106 ? -2.021 5.077 18.008 1.00 95.62 106 PHE A CA 1
ATOM 855 C C . PHE A 1 106 ? -2.796 6.267 17.454 1.00 95.62 106 PHE A C 1
ATOM 857 O O . PHE A 1 106 ? -2.481 7.425 17.722 1.00 95.62 106 PHE A O 1
ATOM 864 N N . LEU A 1 107 ? -3.888 5.975 16.757 1.00 95.81 107 LEU A N 1
ATOM 865 C CA . LEU A 1 107 ? -4.920 6.964 16.512 1.00 95.81 107 LEU A CA 1
ATOM 866 C C . LEU A 1 107 ? -5.752 7.127 17.789 1.00 95.81 107 LEU A C 1
ATOM 868 O O . LEU A 1 107 ? -6.417 6.183 18.225 1.00 95.81 107 LEU A O 1
ATOM 872 N N . LYS A 1 108 ? -5.720 8.323 18.380 1.00 95.69 108 LYS A N 1
ATOM 873 C CA . LYS A 1 108 ? -6.587 8.684 19.505 1.00 95.69 108 LYS A CA 1
ATOM 874 C C . LYS A 1 108 ? -7.982 9.041 18.996 1.00 95.69 108 LYS A C 1
ATOM 876 O O . LYS A 1 108 ? -8.125 9.914 18.145 1.00 95.69 108 LYS A O 1
ATOM 881 N N . LEU A 1 109 ? -9.000 8.426 19.584 1.00 96.94 109 LEU A N 1
ATOM 882 C CA . LEU A 1 109 ? -10.404 8.681 19.301 1.00 96.94 109 LEU A CA 1
ATOM 883 C C . LEU A 1 109 ? -11.133 9.107 20.580 1.00 96.94 109 LEU A C 1
ATOM 885 O O . LEU A 1 109 ? -11.166 8.363 21.562 1.00 96.94 109 LEU A O 1
ATOM 889 N N . ASP A 1 110 ? -11.742 10.292 20.554 1.00 96.81 110 ASP A N 1
ATOM 890 C CA . ASP A 1 110 ? -12.712 10.709 21.569 1.00 96.81 110 ASP A CA 1
ATOM 891 C C . ASP A 1 110 ? -14.047 10.007 21.290 1.00 96.81 110 ASP A C 1
ATOM 893 O O . ASP A 1 110 ? -14.661 10.200 20.237 1.00 96.81 110 ASP A O 1
ATOM 897 N N . LEU A 1 111 ? -14.496 9.160 22.218 1.00 96.69 111 LEU A N 1
ATOM 898 C CA . LEU A 1 111 ? -15.670 8.313 22.004 1.00 96.69 111 LEU A CA 1
ATOM 899 C C . LEU A 1 111 ? -16.987 9.094 22.047 1.00 96.69 111 LEU A C 1
ATOM 901 O O . LEU A 1 111 ? -17.987 8.654 21.476 1.00 96.69 111 LEU A O 1
ATOM 905 N N . LYS A 1 112 ? -17.007 10.263 22.694 1.00 95.12 112 LYS A N 1
ATOM 906 C CA . LYS A 1 112 ? -18.186 11.129 22.733 1.00 95.12 112 LYS A CA 1
ATOM 907 C C . LYS A 1 112 ? -18.356 11.859 21.403 1.00 95.12 112 LYS A C 1
ATOM 909 O O . LYS A 1 112 ? -19.485 11.932 20.914 1.00 95.12 112 LYS A O 1
ATOM 914 N N . ALA A 1 113 ? -17.268 12.360 20.823 1.00 95.38 113 ALA A N 1
ATOM 915 C CA . ALA A 1 113 ? -17.244 12.924 19.479 1.00 95.38 113 ALA A CA 1
ATOM 916 C C . ALA A 1 113 ? -17.566 11.841 18.443 1.00 95.38 113 ALA A C 1
ATOM 918 O O . ALA A 1 113 ? -18.502 12.008 17.677 1.00 95.38 113 ALA A O 1
ATOM 919 N N . ALA A 1 114 ? -16.919 10.674 18.509 1.00 95.12 114 ALA A N 1
ATOM 920 C CA . ALA A 1 114 ? -17.187 9.551 17.606 1.00 95.12 114 ALA A CA 1
ATOM 921 C C . ALA A 1 114 ? -18.664 9.127 17.566 1.00 95.12 114 ALA A C 1
ATOM 923 O O . ALA A 1 114 ? -19.176 8.764 16.511 1.00 95.12 114 ALA A O 1
ATOM 924 N N . ARG A 1 115 ? -19.352 9.171 18.714 1.00 95.38 115 ARG A N 1
ATOM 925 C CA . ARG A 1 115 ? -20.770 8.808 18.820 1.00 95.38 115 ARG A CA 1
ATOM 926 C C . ARG A 1 115 ? -21.718 9.905 18.344 1.00 95.38 115 ARG A C 1
ATOM 928 O O . ARG A 1 115 ? -22.715 9.603 17.697 1.00 95.38 115 ARG A O 1
ATOM 935 N N . ASN A 1 116 ? -21.465 11.151 18.744 1.00 95.06 116 ASN A N 1
ATOM 936 C CA . ASN A 1 116 ? -22.415 12.247 18.538 1.00 95.06 116 ASN A CA 1
ATOM 937 C C . ASN A 1 116 ? -22.115 13.072 17.289 1.00 95.06 116 ASN A C 1
ATOM 939 O O . ASN A 1 116 ? -23.021 13.704 16.771 1.00 95.06 116 ASN A O 1
ATOM 943 N N . ASP A 1 117 ? -20.876 13.085 16.818 1.00 95.44 117 ASP A N 1
ATOM 944 C CA . ASP A 1 117 ? -20.411 13.825 15.646 1.00 95.44 117 ASP A CA 1
ATOM 945 C C . ASP A 1 117 ? -19.304 13.029 14.919 1.00 95.44 117 ASP A C 1
ATOM 947 O O . ASP A 1 117 ? -18.132 13.422 14.919 1.00 95.44 117 ASP A O 1
ATOM 951 N N . PRO A 1 118 ? -19.638 11.868 14.324 1.00 95.69 118 PRO A N 1
ATOM 952 C CA . PRO A 1 118 ? -18.663 11.001 13.663 1.00 95.69 118 PRO A CA 1
ATOM 953 C C . PRO A 1 118 ? -17.901 11.699 12.525 1.00 95.69 118 PRO A C 1
ATOM 955 O O . PRO A 1 118 ? -16.753 11.350 12.262 1.00 95.69 118 PRO A O 1
ATOM 958 N N . ALA A 1 119 ? -18.487 12.716 11.885 1.00 95.44 119 ALA A N 1
ATOM 959 C CA . ALA A 1 119 ? -17.837 13.469 10.811 1.00 95.44 119 ALA A CA 1
ATOM 960 C C . ALA A 1 119 ? -16.627 14.287 11.302 1.00 95.44 119 ALA A C 1
ATOM 962 O O . ALA A 1 119 ? -15.728 14.582 10.519 1.00 95.44 119 ALA A O 1
ATOM 963 N N . SER A 1 120 ? -16.574 14.629 12.595 1.00 95.12 120 SER A N 1
ATOM 964 C CA . SER A 1 120 ? -15.444 15.358 13.192 1.00 95.12 120 SER A CA 1
ATOM 965 C C . SER A 1 120 ? -14.169 14.520 13.341 1.00 95.12 120 SER A C 1
ATOM 967 O O . SER A 1 120 ? -13.079 15.074 13.479 1.00 95.12 120 SER A O 1
ATOM 969 N N . VAL A 1 121 ? -14.295 13.190 13.324 1.00 94.25 121 VAL A N 1
ATOM 970 C CA . VAL A 1 121 ? -13.198 12.245 13.602 1.00 94.25 121 VAL A CA 1
ATOM 971 C C . VAL A 1 121 ? -13.002 11.197 12.503 1.00 94.25 121 VAL A C 1
ATOM 973 O O . VAL A 1 121 ? -12.095 10.371 12.595 1.00 94.25 121 VAL A O 1
ATOM 976 N N . GLY A 1 122 ? -13.833 11.206 11.460 1.00 94.75 122 GLY A N 1
ATOM 977 C CA . GLY A 1 122 ? -13.743 10.271 10.347 1.00 94.75 122 GLY A CA 1
ATOM 978 C C . GLY A 1 122 ? -14.907 10.401 9.369 1.00 94.75 122 GLY A C 1
ATOM 979 O O . GLY A 1 122 ? -15.471 11.473 9.172 1.00 94.75 122 GLY A O 1
ATOM 980 N N . ILE A 1 123 ? -15.256 9.286 8.734 1.00 95.88 123 ILE A N 1
ATOM 981 C CA . ILE A 1 123 ? -16.319 9.214 7.736 1.00 95.88 123 ILE A CA 1
ATOM 982 C C . ILE A 1 123 ? -17.630 8.857 8.445 1.00 95.88 123 ILE A C 1
ATOM 984 O O . ILE A 1 123 ? -17.771 7.768 9.004 1.00 95.88 123 ILE A O 1
ATOM 988 N N . ALA A 1 124 ? -18.598 9.771 8.417 1.00 96.50 124 ALA A N 1
ATOM 989 C CA . ALA A 1 124 ? -19.933 9.544 8.964 1.00 96.50 124 ALA A CA 1
ATOM 990 C C . ALA A 1 124 ? -20.821 8.808 7.952 1.00 96.50 124 ALA A C 1
ATOM 992 O O . ALA A 1 124 ? -21.195 9.368 6.924 1.00 96.50 124 ALA A O 1
ATOM 993 N N . MET A 1 125 ? -21.184 7.564 8.244 1.00 96.88 125 MET A N 1
ATOM 994 C CA . MET A 1 125 ? -22.052 6.768 7.379 1.00 96.88 125 MET A CA 1
ATOM 995 C C . MET A 1 125 ? -23.502 6.887 7.840 1.00 96.88 125 MET A C 1
ATOM 997 O O . MET A 1 125 ? -23.839 6.482 8.954 1.00 96.88 125 MET A O 1
ATOM 1001 N N . THR A 1 126 ? -24.374 7.399 6.978 1.00 95.94 126 THR A N 1
ATOM 1002 C CA . THR A 1 126 ? -25.826 7.435 7.201 1.00 95.94 126 THR A CA 1
ATOM 1003 C C . THR A 1 126 ? -26.543 6.525 6.206 1.00 95.94 126 THR A C 1
ATOM 1005 O O . THR A 1 126 ? -25.936 6.019 5.262 1.00 95.94 126 THR A O 1
ATOM 1008 N N . GLU A 1 127 ? -27.840 6.284 6.419 1.00 93.69 127 GLU A N 1
ATOM 1009 C CA . GLU A 1 127 ? -28.641 5.503 5.468 1.00 93.69 127 GLU A CA 1
ATOM 1010 C C . GLU A 1 127 ? -28.634 6.135 4.075 1.00 93.69 127 GLU A C 1
ATOM 1012 O O . GLU A 1 127 ? -28.541 5.402 3.099 1.00 93.69 127 GLU A O 1
ATOM 1017 N N . ASP A 1 128 ? -28.687 7.463 3.963 1.00 92.81 128 ASP A N 1
ATOM 1018 C CA . ASP A 1 128 ? -28.757 8.146 2.667 1.00 92.81 128 ASP A CA 1
ATOM 1019 C C . ASP A 1 128 ? -27.370 8.353 2.041 1.00 92.81 128 ASP A C 1
ATOM 1021 O O . ASP A 1 128 ? -27.210 8.238 0.824 1.00 92.81 128 ASP A O 1
ATOM 1025 N N . ALA A 1 129 ? -26.347 8.588 2.868 1.00 94.94 129 ALA A N 1
ATOM 1026 C CA . ALA A 1 129 ? -24.985 8.877 2.434 1.00 94.94 129 ALA A CA 1
ATOM 1027 C C . ALA A 1 129 ? -23.974 7.996 3.179 1.00 94.94 129 ALA A C 1
ATOM 1029 O O . ALA A 1 129 ? -23.551 8.300 4.296 1.00 94.94 129 ALA A O 1
ATOM 1030 N N . LEU A 1 130 ? -23.549 6.907 2.533 1.00 95.44 130 LEU A N 1
ATOM 1031 C CA . LEU A 1 130 ? -22.517 6.027 3.081 1.00 95.44 130 LEU A CA 1
ATOM 1032 C C . LEU A 1 130 ? -21.130 6.675 3.047 1.00 95.44 130 LEU A C 1
ATOM 1034 O O . LEU A 1 130 ? -20.334 6.403 3.937 1.00 95.44 130 LEU A O 1
ATOM 1038 N N . GLN A 1 131 ? -20.840 7.520 2.052 1.00 95.19 131 GLN A N 1
ATOM 1039 C CA . GLN A 1 131 ? -19.559 8.205 1.810 1.00 95.19 131 GLN A CA 1
ATOM 1040 C C . GLN A 1 131 ? -18.377 7.276 1.475 1.00 95.19 131 GLN A C 1
ATOM 1042 O O . GLN A 1 131 ? -17.548 7.582 0.616 1.00 95.19 131 GLN A O 1
ATOM 1047 N N . VAL A 1 132 ? -18.289 6.110 2.118 1.00 94.50 132 VAL A N 1
ATOM 1048 C CA . VAL A 1 132 ? -17.283 5.080 1.832 1.00 94.50 132 VAL A CA 1
ATOM 1049 C C . VAL A 1 132 ? -17.412 4.531 0.413 1.00 94.50 132 VAL A C 1
ATOM 1051 O O . VAL A 1 132 ? -16.420 4.090 -0.152 1.00 94.50 132 VAL A O 1
ATOM 1054 N N . ASP A 1 133 ? -18.597 4.618 -0.190 1.00 93.75 133 ASP A N 1
ATOM 1055 C CA . ASP A 1 133 ? -18.870 4.233 -1.573 1.00 93.75 133 ASP A CA 1
ATOM 1056 C C . ASP A 1 133 ? -18.231 5.163 -2.612 1.00 93.75 133 ASP A C 1
ATOM 1058 O O . ASP A 1 133 ? -18.155 4.794 -3.778 1.00 93.75 133 ASP A O 1
ATOM 1062 N N . GLN A 1 134 ? -17.715 6.329 -2.211 1.00 92.62 134 GLN A N 1
ATOM 1063 C CA . GLN A 1 134 ? -16.850 7.152 -3.067 1.00 92.62 134 GLN A CA 1
ATOM 1064 C C . GLN A 1 134 ? -15.409 7.206 -2.550 1.00 92.62 134 GLN A C 1
ATOM 1066 O O . GLN A 1 134 ? -14.459 7.235 -3.332 1.00 92.62 134 GLN A O 1
ATOM 1071 N N . GLN A 1 135 ? -15.230 7.212 -1.228 1.00 93.69 135 GLN A N 1
ATOM 1072 C CA . GLN A 1 135 ? -13.928 7.460 -0.613 1.00 93.69 135 GLN A CA 1
ATOM 1073 C C . GLN A 1 135 ? -13.067 6.205 -0.455 1.00 93.69 135 GLN A C 1
ATOM 1075 O O . GLN A 1 135 ? -11.852 6.332 -0.432 1.00 93.69 135 GLN A O 1
ATOM 1080 N N . VAL A 1 136 ? -13.643 5.004 -0.358 1.00 94.44 136 VAL A N 1
ATOM 1081 C CA . VAL A 1 136 ? -12.884 3.769 -0.094 1.00 94.44 136 VAL A CA 1
ATOM 1082 C C . VAL A 1 136 ? -12.853 2.889 -1.337 1.00 94.44 136 VAL A C 1
ATOM 1084 O O . VAL A 1 136 ? -13.905 2.499 -1.844 1.00 94.44 136 VAL A O 1
ATOM 1087 N N . LEU A 1 137 ? -11.655 2.524 -1.801 1.00 93.44 137 LEU A N 1
ATOM 1088 C CA . LEU A 1 137 ? -11.453 1.854 -3.092 1.00 93.44 137 LEU A CA 1
ATOM 1089 C C . LEU A 1 137 ? -12.298 0.577 -3.255 1.00 93.44 137 LEU A C 1
ATOM 1091 O O . LEU A 1 137 ? -12.961 0.401 -4.277 1.00 93.44 137 LEU A O 1
ATOM 1095 N N . GLU A 1 138 ? -12.318 -0.305 -2.251 1.00 93.75 138 GLU A N 1
ATOM 1096 C CA . GLU A 1 138 ? -13.066 -1.567 -2.315 1.00 93.75 138 GLU A CA 1
ATOM 1097 C C . GLU A 1 138 ? -14.587 -1.369 -2.389 1.00 93.75 138 GLU A C 1
ATOM 1099 O O . GLU A 1 138 ? -15.281 -2.233 -2.925 1.00 93.75 138 GLU A O 1
ATOM 1104 N N . TYR A 1 139 ? -15.119 -0.261 -1.870 1.00 94.69 139 TYR A N 1
ATOM 1105 C CA . TYR A 1 139 ? -16.543 0.068 -1.971 1.00 94.69 139 TYR A CA 1
ATOM 1106 C C . TYR A 1 139 ? -16.860 0.860 -3.242 1.00 94.69 139 TYR A C 1
ATOM 1108 O O . TYR A 1 139 ? -17.916 0.646 -3.836 1.00 94.69 139 TYR A O 1
ATOM 1116 N N . ALA A 1 140 ? -15.945 1.722 -3.682 1.00 93.19 140 ALA A N 1
ATOM 1117 C CA . ALA A 1 140 ? -16.131 2.588 -4.839 1.00 93.19 140 ALA A CA 1
ATOM 1118 C C . ALA A 1 140 ? -16.024 1.851 -6.177 1.00 93.19 140 ALA A C 1
ATOM 1120 O O . ALA A 1 140 ? -16.720 2.208 -7.126 1.00 93.19 140 ALA A O 1
ATOM 1121 N N . SER A 1 141 ? -15.188 0.811 -6.260 1.00 90.38 141 SER A N 1
ATOM 1122 C CA . SER A 1 141 ? -14.923 0.118 -7.520 1.00 90.38 141 SER A CA 1
ATOM 1123 C C . SER A 1 141 ? -15.222 -1.387 -7.461 1.00 90.38 141 SER A C 1
ATOM 1125 O O . SER A 1 141 ? -14.870 -2.067 -6.487 1.00 90.38 141 SER A O 1
ATOM 1127 N N . PRO A 1 142 ? -15.827 -1.966 -8.518 1.00 88.38 142 PRO A N 1
ATOM 1128 C CA . PRO A 1 142 ? -15.965 -3.416 -8.640 1.00 88.38 142 PRO A CA 1
ATOM 1129 C C . PRO A 1 142 ? -14.618 -4.114 -8.898 1.00 88.38 142 PRO A C 1
ATOM 1131 O O . PRO A 1 142 ? -14.474 -5.296 -8.591 1.00 88.38 142 PRO A O 1
ATOM 1134 N N . THR A 1 143 ? -13.624 -3.401 -9.437 1.00 87.00 143 THR A N 1
ATOM 1135 C CA . THR A 1 143 ? -12.311 -3.948 -9.815 1.00 87.00 143 THR A CA 1
ATOM 1136 C C . THR A 1 143 ? -11.172 -3.043 -9.359 1.00 87.00 143 THR A C 1
ATOM 1138 O O . THR A 1 143 ? -11.324 -1.825 -9.348 1.00 87.00 143 THR A O 1
ATOM 1141 N N . ALA A 1 144 ? -9.998 -3.613 -9.084 1.00 82.06 144 ALA A N 1
ATOM 1142 C CA . ALA A 1 144 ? -8.805 -2.827 -8.758 1.00 82.06 144 ALA A CA 1
ATOM 1143 C C . ALA A 1 144 ? -8.280 -1.987 -9.944 1.00 82.06 144 ALA A C 1
ATOM 1145 O O . ALA A 1 144 ? -7.463 -1.094 -9.748 1.00 82.06 144 ALA A O 1
ATOM 1146 N N . GLY A 1 145 ? -8.749 -2.254 -11.171 1.00 85.00 145 GLY A N 1
ATOM 1147 C CA . GLY A 1 145 ? -8.193 -1.646 -12.380 1.00 85.00 145 GLY A CA 1
ATOM 1148 C C . GLY A 1 145 ? -6.743 -2.088 -12.574 1.00 85.00 145 GLY A C 1
ATOM 1149 O O . GLY A 1 145 ? -6.429 -3.258 -12.360 1.00 85.00 145 GLY A O 1
ATOM 1150 N N . ASP A 1 146 ? -5.872 -1.141 -12.912 1.00 81.62 146 ASP A N 1
ATOM 1151 C CA . ASP A 1 146 ? -4.433 -1.382 -13.091 1.00 81.62 146 ASP A CA 1
ATOM 1152 C C . ASP A 1 146 ? -3.664 -1.448 -11.758 1.00 81.62 146 ASP A C 1
ATOM 1154 O O . ASP A 1 146 ? -2.468 -1.735 -11.729 1.00 81.62 146 ASP A O 1
ATOM 1158 N N . PHE A 1 147 ? -4.331 -1.190 -10.627 1.00 83.69 147 PHE A N 1
ATOM 1159 C CA . PHE A 1 147 ? -3.696 -1.238 -9.317 1.00 83.69 147 PHE A CA 1
ATOM 1160 C C . PHE A 1 147 ? -3.510 -2.685 -8.845 1.00 83.69 147 PHE A C 1
ATOM 1162 O O . PHE A 1 147 ? -4.443 -3.346 -8.382 1.00 83.69 147 PHE A O 1
ATOM 1169 N N . ASN A 1 148 ? -2.277 -3.179 -8.934 1.00 86.19 148 ASN A N 1
ATOM 1170 C CA . ASN A 1 148 ? -1.917 -4.518 -8.482 1.00 86.19 148 ASN A CA 1
ATOM 1171 C C . ASN A 1 148 ? -1.355 -4.495 -7.055 1.00 86.19 148 ASN A C 1
ATOM 1173 O O . ASN A 1 148 ? -0.177 -4.207 -6.868 1.00 86.19 148 ASN A O 1
ATOM 1177 N N . SER A 1 149 ? -2.185 -4.808 -6.058 1.00 90.75 149 SER A N 1
ATOM 1178 C CA . SER A 1 149 ? -1.777 -4.747 -4.652 1.00 90.75 149 SER A CA 1
ATOM 1179 C C . SER A 1 149 ? -1.086 -6.010 -4.144 1.00 90.75 149 SER A C 1
ATOM 1181 O O . SER A 1 149 ? -1.595 -7.121 -4.311 1.00 90.75 149 SER A O 1
ATOM 1183 N N . VAL A 1 150 ? -0.011 -5.833 -3.366 1.00 92.69 150 VAL A N 1
ATOM 1184 C CA . VAL A 1 150 ? 0.651 -6.931 -2.629 1.00 92.69 150 VAL A CA 1
ATOM 1185 C C . VAL A 1 150 ? -0.256 -7.577 -1.576 1.00 92.69 150 VAL A C 1
ATOM 1187 O O . VAL A 1 150 ? -0.062 -8.733 -1.197 1.00 92.69 150 VAL A O 1
ATOM 1190 N N . HIS A 1 151 ? -1.276 -6.848 -1.124 1.00 91.75 151 HIS A N 1
ATOM 1191 C CA . HIS A 1 151 ? -2.270 -7.304 -0.154 1.00 91.75 151 HIS A CA 1
ATOM 1192 C C . HIS A 1 151 ? -3.552 -7.833 -0.807 1.00 91.75 151 HIS A C 1
ATOM 1194 O O . HIS A 1 151 ? -4.496 -8.198 -0.106 1.00 91.75 151 HIS A O 1
ATOM 1200 N N . GLY A 1 152 ? -3.581 -7.899 -2.141 1.00 90.75 152 GLY A N 1
ATOM 1201 C CA . GLY A 1 152 ? -4.757 -8.271 -2.913 1.00 90.75 152 GLY A CA 1
ATOM 1202 C C . GLY A 1 152 ? -5.839 -7.193 -2.898 1.00 90.75 152 GLY A C 1
ATOM 1203 O O . GLY A 1 152 ? -5.676 -6.103 -2.348 1.00 90.75 152 GLY A O 1
ATOM 1204 N N . PHE A 1 153 ? -6.968 -7.506 -3.526 1.00 91.19 153 PHE A N 1
ATOM 1205 C CA . PHE A 1 153 ? -8.125 -6.623 -3.624 1.00 91.19 153 PHE A CA 1
ATOM 1206 C C . PHE A 1 153 ? -9.408 -7.438 -3.460 1.00 91.19 153 PHE A C 1
ATOM 1208 O O . PHE A 1 153 ? -9.661 -8.367 -4.227 1.00 91.19 153 PHE A O 1
ATOM 1215 N N . CYS A 1 154 ? -10.217 -7.084 -2.462 1.00 89.06 154 CYS A N 1
ATOM 1216 C CA . CYS A 1 154 ? -11.496 -7.729 -2.180 1.00 89.06 154 CYS A CA 1
ATOM 1217 C C . CYS A 1 154 ? -12.621 -6.703 -2.329 1.00 89.06 154 CYS A C 1
ATOM 1219 O O . CYS A 1 154 ? -12.921 -5.976 -1.384 1.00 89.06 154 CYS A O 1
ATOM 1221 N N . THR A 1 155 ? -13.246 -6.636 -3.510 1.00 90.62 155 THR A N 1
ATOM 1222 C CA . THR A 1 155 ? -14.335 -5.674 -3.737 1.00 90.62 155 THR A CA 1
ATOM 1223 C C . THR A 1 155 ? -15.502 -5.895 -2.767 1.00 90.62 155 THR A C 1
ATOM 1225 O O . THR A 1 155 ? -15.939 -7.018 -2.504 1.00 90.62 155 THR A O 1
ATOM 1228 N N . ARG A 1 156 ? -16.033 -4.787 -2.259 1.00 92.38 156 ARG A N 1
ATOM 1229 C CA . ARG A 1 156 ? -17.246 -4.682 -1.444 1.00 92.38 156 ARG A CA 1
ATOM 1230 C C . ARG A 1 156 ? -18.324 -3.832 -2.113 1.00 92.38 156 ARG A C 1
ATOM 1232 O O . ARG A 1 156 ? -19.386 -3.641 -1.530 1.00 92.38 156 ARG A O 1
ATOM 12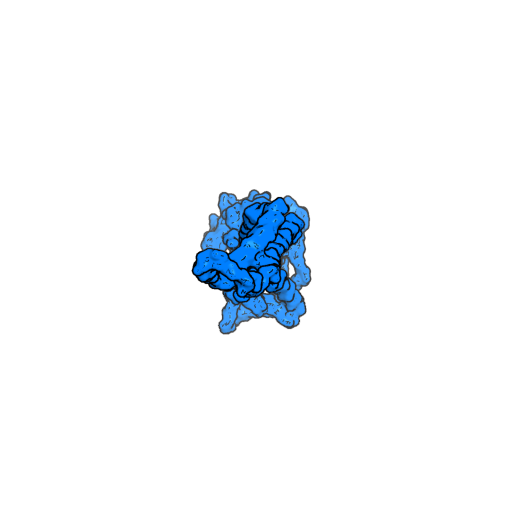39 N N . ASN A 1 157 ? -18.090 -3.377 -3.342 1.00 93.75 157 ASN A N 1
ATOM 1240 C CA . ASN A 1 157 ? -19.041 -2.584 -4.118 1.00 93.75 157 ASN A CA 1
ATOM 1241 C C . ASN A 1 157 ? -20.410 -3.284 -4.250 1.00 93.75 157 ASN A C 1
ATOM 1243 O O . ASN A 1 157 ? -21.453 -2.676 -4.043 1.00 93.75 157 ASN A O 1
ATOM 1247 N N . HIS A 1 158 ? -20.415 -4.606 -4.445 1.00 91.75 158 HIS A N 1
ATOM 1248 C CA . HIS A 1 158 ? -21.644 -5.408 -4.504 1.00 91.75 158 HIS A CA 1
ATOM 1249 C C . HIS A 1 158 ? -22.408 -5.521 -3.167 1.00 91.75 158 HIS A C 1
ATOM 1251 O O . HIS A 1 158 ? -23.503 -6.074 -3.142 1.00 91.75 158 HIS A O 1
ATOM 1257 N N . ARG A 1 159 ? -21.846 -5.030 -2.053 1.00 91.94 159 ARG A N 1
ATOM 1258 C CA . ARG A 1 159 ? -22.410 -5.140 -0.693 1.00 91.94 159 ARG A CA 1
ATOM 1259 C C . ARG A 1 159 ? -22.948 -3.819 -0.153 1.00 91.94 159 ARG A C 1
ATOM 1261 O O . ARG A 1 159 ? -23.323 -3.756 1.017 1.00 91.94 159 ARG A O 1
ATOM 1268 N N . LEU A 1 160 ? -22.983 -2.766 -0.970 1.00 94.19 160 LEU A N 1
ATOM 1269 C CA . LEU A 1 160 ? -23.405 -1.431 -0.539 1.00 94.19 160 LEU A CA 1
ATOM 1270 C C . LEU A 1 160 ? -24.822 -1.419 0.044 1.00 94.19 160 LEU A C 1
ATOM 1272 O O . LEU A 1 160 ? -25.045 -0.796 1.076 1.00 94.19 160 LEU A O 1
ATOM 1276 N N . GLU A 1 161 ? -25.751 -2.179 -0.535 1.00 93.81 161 GLU A N 1
ATOM 1277 C CA . GLU A 1 161 ? -27.118 -2.291 -0.007 1.00 93.81 161 GLU A CA 1
ATOM 1278 C C . GLU A 1 161 ? -27.169 -3.002 1.353 1.00 93.81 161 GLU A C 1
ATOM 1280 O O . GLU A 1 161 ? -27.866 -2.559 2.268 1.00 93.81 161 GLU A O 1
ATOM 1285 N N . ALA A 1 162 ? -26.374 -4.061 1.538 1.00 93.81 162 ALA A N 1
ATOM 1286 C CA . ALA A 1 162 ? -26.257 -4.735 2.830 1.00 93.81 162 ALA A CA 1
ATOM 1287 C C . ALA A 1 162 ? -25.643 -3.806 3.894 1.00 93.81 162 ALA A C 1
ATOM 1289 O O . ALA A 1 162 ? -26.101 -3.781 5.038 1.00 93.81 162 ALA A O 1
ATOM 1290 N N . LEU A 1 163 ? -24.638 -3.008 3.514 1.00 95.75 163 LEU A N 1
ATOM 1291 C CA . LEU A 1 163 ? -24.040 -1.993 4.381 1.00 95.75 163 LEU A CA 1
ATOM 1292 C C . LEU A 1 163 ? -25.045 -0.898 4.747 1.00 95.75 163 LEU A C 1
ATOM 1294 O O . LEU A 1 163 ? -25.164 -0.568 5.924 1.00 95.75 163 LEU A O 1
ATOM 1298 N N . ARG A 1 164 ? -25.814 -0.393 3.779 1.00 96.38 164 ARG A N 1
ATOM 1299 C CA . ARG A 1 164 ? -26.871 0.602 4.005 1.00 96.38 164 ARG A CA 1
ATOM 1300 C C . ARG A 1 164 ? -27.910 0.096 5.001 1.00 96.38 164 ARG A C 1
ATOM 1302 O O . ARG A 1 164 ? -28.219 0.777 5.978 1.00 96.38 164 ARG A O 1
ATOM 1309 N N . GLY A 1 165 ? -28.383 -1.135 4.804 1.00 95.38 165 GLY A N 1
ATOM 1310 C CA . GLY A 1 165 ? -29.307 -1.794 5.724 1.00 95.38 165 GLY A CA 1
ATOM 1311 C C . GLY A 1 165 ? -28.737 -1.933 7.139 1.00 95.38 165 GLY A C 1
ATOM 1312 O O . GLY A 1 165 ? -29.441 -1.648 8.107 1.00 95.38 165 GLY A O 1
ATOM 1313 N N . PHE A 1 166 ? -27.463 -2.316 7.267 1.00 95.50 166 PHE A N 1
ATOM 1314 C CA . PHE A 1 166 ? -26.783 -2.417 8.560 1.00 95.50 166 PHE A CA 1
ATOM 1315 C C . PHE A 1 166 ? -26.643 -1.056 9.256 1.00 95.50 166 PHE A C 1
ATOM 1317 O O . PHE A 1 166 ? -26.998 -0.938 10.428 1.00 95.50 166 PHE A O 1
ATOM 1324 N N . VAL A 1 167 ? -26.183 -0.025 8.538 1.00 96.44 167 VAL A N 1
ATOM 1325 C CA . VAL A 1 167 ? -26.015 1.340 9.064 1.00 96.44 167 VAL A CA 1
ATOM 1326 C C . VAL A 1 167 ? -27.345 1.895 9.564 1.00 96.44 167 VAL A C 1
ATOM 1328 O O . VAL A 1 167 ? -27.397 2.408 10.679 1.00 96.44 167 VAL A O 1
ATOM 1331 N N . ARG A 1 168 ? -28.434 1.724 8.801 1.00 96.25 168 ARG A N 1
ATOM 1332 C CA . ARG A 1 168 ? -29.782 2.114 9.238 1.00 96.25 168 ARG A CA 1
ATOM 1333 C C . ARG A 1 168 ? -30.167 1.452 10.556 1.00 96.25 168 ARG A C 1
ATOM 1335 O O . ARG A 1 168 ? -30.590 2.135 11.486 1.00 96.25 168 ARG A O 1
ATOM 1342 N N . VAL A 1 169 ? -30.054 0.123 10.624 1.00 95.81 169 VAL A N 1
ATOM 1343 C CA . VAL A 1 169 ? -30.461 -0.643 11.812 1.00 95.81 169 VAL A CA 1
ATOM 1344 C C . VAL A 1 169 ? -29.649 -0.203 13.026 1.00 95.81 169 VAL A C 1
ATOM 1346 O O . VAL A 1 169 ? -30.229 0.069 14.072 1.00 95.81 169 VAL A O 1
ATOM 1349 N N . GLN A 1 170 ? -28.330 -0.055 12.882 1.00 95.19 170 GLN A N 1
ATOM 1350 C CA . GLN A 1 170 ? -27.483 0.374 13.993 1.00 95.19 170 GLN A CA 1
ATOM 1351 C C . GLN A 1 170 ? -27.754 1.811 14.424 1.00 95.19 170 GLN A C 1
ATOM 1353 O O . GLN A 1 170 ? -27.837 2.075 15.621 1.00 95.19 170 GLN A O 1
ATOM 1358 N N . ALA A 1 171 ? -27.958 2.733 13.483 1.00 94.56 171 ALA A N 1
ATOM 1359 C CA . ALA A 1 171 ? -28.282 4.114 13.817 1.00 94.56 171 ALA A CA 1
ATOM 1360 C C . ALA A 1 171 ? -29.584 4.222 14.628 1.00 94.56 171 ALA A C 1
ATOM 1362 O O . ALA A 1 171 ? -29.655 5.002 15.578 1.00 94.56 171 ALA A O 1
ATOM 1363 N N . GLN A 1 172 ? -30.587 3.399 14.306 1.00 94.62 172 GLN A N 1
ATOM 1364 C CA . GLN A 1 172 ? -31.854 3.343 15.037 1.00 94.62 172 GLN A CA 1
ATOM 1365 C C . GLN A 1 172 ? -31.709 2.665 16.406 1.00 94.62 172 GLN A C 1
ATOM 1367 O O . GLN A 1 172 ? -32.120 3.237 17.413 1.00 94.62 172 GLN A O 1
ATOM 1372 N N . CYS A 1 173 ? -31.114 1.469 16.464 1.00 94.81 173 CYS A N 1
ATOM 1373 C CA . CYS A 1 173 ? -30.974 0.707 17.708 1.00 94.81 173 CYS A CA 1
ATOM 1374 C C . CYS A 1 173 ? -30.105 1.440 18.738 1.00 94.81 173 CYS A C 1
ATOM 1376 O O . CYS A 1 173 ? -30.475 1.551 19.908 1.00 94.81 173 CYS A O 1
ATOM 1378 N N . GLU A 1 174 ? -28.977 1.989 18.296 1.00 93.69 174 GLU A N 1
ATOM 1379 C CA . GLU A 1 174 ? -28.007 2.656 19.163 1.00 93.69 174 GLU A CA 1
ATOM 1380 C C . GLU A 1 174 ? -28.261 4.160 19.298 1.00 93.69 174 GLU A C 1
ATOM 1382 O O . GLU A 1 174 ? -27.503 4.832 19.993 1.00 93.69 174 GLU A O 1
ATOM 1387 N N . HIS A 1 175 ? -29.330 4.694 18.693 1.00 93.81 175 HIS A N 1
ATOM 1388 C CA . HIS A 1 175 ? -29.686 6.118 18.719 1.00 93.81 175 HIS A CA 1
ATOM 1389 C C . HIS A 1 175 ? -28.505 7.016 18.301 1.00 93.81 175 HIS A C 1
ATOM 1391 O O . HIS A 1 175 ? -28.075 7.889 19.058 1.00 93.81 175 HIS A O 1
ATOM 1397 N N . LEU A 1 176 ? -27.954 6.767 17.109 1.00 94.38 176 LEU A N 1
ATOM 1398 C CA . LEU A 1 176 ? -26.828 7.508 16.532 1.00 94.38 176 LEU A CA 1
ATOM 1399 C C . LEU A 1 176 ? -27.361 8.550 15.531 1.00 94.38 176 LEU A C 1
ATOM 1401 O O . LEU A 1 176 ? -27.542 8.225 14.356 1.00 94.38 176 LEU A O 1
ATOM 1405 N N . PRO A 1 177 ? -27.638 9.797 15.960 1.00 85.06 177 PRO A N 1
ATOM 1406 C CA . PRO A 1 177 ? -28.336 10.783 15.129 1.00 85.06 177 PRO A CA 1
ATOM 1407 C C . PRO A 1 177 ? -27.545 11.190 13.881 1.00 85.06 177 PRO A C 1
ATOM 1409 O O . PRO A 1 177 ? -28.140 11.555 12.874 1.00 85.06 177 PRO A O 1
ATOM 1412 N N . ASN A 1 178 ? -26.215 11.094 13.943 1.00 93.62 178 ASN A N 1
ATOM 1413 C CA . ASN A 1 178 ? -25.299 11.514 12.884 1.00 93.62 178 ASN A CA 1
ATOM 1414 C C . ASN A 1 178 ? -24.610 10.325 12.187 1.00 93.62 178 ASN A C 1
ATOM 1416 O O . ASN A 1 178 ? -23.615 10.506 11.490 1.00 93.62 178 ASN A O 1
ATOM 1420 N N . GLY A 1 179 ? -25.153 9.113 12.351 1.00 94.31 179 GLY A N 1
ATOM 1421 C CA . GLY A 1 179 ? -24.700 7.916 11.646 1.00 94.31 179 GLY A CA 1
ATOM 1422 C C . GLY A 1 179 ? -23.627 7.096 12.366 1.00 94.31 179 GLY A C 1
ATOM 1423 O O . GLY A 1 179 ? -23.308 7.311 13.534 1.00 94.31 179 GLY A O 1
ATOM 1424 N N . VAL A 1 180 ? -23.098 6.106 11.649 1.00 96.62 180 VAL A N 1
ATOM 1425 C CA . VAL A 1 180 ? -22.076 5.162 12.117 1.00 96.62 180 VAL A CA 1
ATOM 1426 C C . VAL A 1 180 ? -20.702 5.614 11.629 1.00 96.62 180 VAL A C 1
ATOM 1428 O O . VAL A 1 180 ? -20.528 5.940 10.458 1.00 96.62 180 VAL A O 1
ATOM 1431 N N . LEU A 1 181 ? -19.709 5.610 12.513 1.00 96.81 181 LEU A N 1
ATOM 1432 C CA . LEU A 1 181 ? -18.353 6.045 12.192 1.00 96.81 181 LEU A CA 1
ATOM 1433 C C . LEU A 1 181 ? -17.566 4.983 11.403 1.00 96.81 181 LEU A C 1
ATOM 1435 O O . LEU A 1 181 ? -17.477 3.829 11.824 1.00 96.81 181 LEU A O 1
ATOM 1439 N N . ALA A 1 182 ? -16.908 5.403 10.324 1.00 96.06 182 ALA A N 1
ATOM 1440 C CA . ALA A 1 182 ? -15.775 4.710 9.720 1.00 96.06 182 ALA A CA 1
ATOM 1441 C C . ALA A 1 182 ? -14.491 5.530 9.922 1.00 96.06 182 ALA A C 1
ATOM 1443 O O . ALA A 1 182 ? -14.448 6.731 9.657 1.00 96.06 182 ALA A O 1
ATOM 1444 N N . VAL A 1 183 ? -13.433 4.874 10.400 1.00 95.25 183 VAL A N 1
ATOM 1445 C CA . VAL A 1 183 ? -12.155 5.512 10.742 1.00 95.25 183 VAL A CA 1
ATOM 1446 C C . VAL A 1 183 ? -11.063 5.037 9.793 1.00 95.25 183 VAL A C 1
ATOM 1448 O O . VAL A 1 183 ? -10.950 3.840 9.526 1.00 95.25 183 VAL A O 1
ATOM 1451 N N . VAL A 1 184 ? -10.236 5.967 9.317 1.00 94.50 184 VAL A N 1
ATOM 1452 C CA . VAL A 1 184 ? -9.030 5.657 8.541 1.00 94.50 184 VAL A CA 1
ATOM 1453 C C . VAL A 1 184 ? -7.860 5.493 9.506 1.00 94.50 184 VAL A C 1
ATOM 1455 O O . VAL A 1 184 ? -7.568 6.391 10.292 1.00 94.50 184 VAL A O 1
ATOM 1458 N N . LEU A 1 185 ? -7.197 4.338 9.457 1.00 95.06 185 LEU A N 1
ATOM 1459 C CA . LEU A 1 185 ? -6.034 4.043 10.290 1.00 95.06 185 LEU A CA 1
ATOM 1460 C C . LEU A 1 185 ? -4.748 4.131 9.463 1.00 95.06 185 LEU A C 1
ATOM 1462 O O . LEU A 1 185 ? -4.732 3.638 8.333 1.00 95.06 185 LEU A O 1
ATOM 1466 N N . PRO A 1 186 ? -3.664 4.704 10.014 1.00 93.88 186 PRO A N 1
ATOM 1467 C CA . PRO A 1 186 ? -2.368 4.659 9.359 1.00 93.88 186 PRO A CA 1
ATOM 1468 C C . PRO A 1 186 ? -1.818 3.226 9.367 1.00 93.88 186 PRO A C 1
ATOM 1470 O O . PRO A 1 186 ? -1.756 2.572 10.410 1.00 93.88 186 PRO A O 1
ATOM 1473 N N . ASP A 1 187 ? -1.385 2.758 8.198 1.00 95.06 187 ASP A N 1
ATOM 1474 C CA . ASP A 1 187 ? -0.684 1.484 8.009 1.00 95.06 187 ASP A CA 1
ATOM 1475 C C . ASP A 1 187 ? 0.617 1.723 7.226 1.00 95.06 187 ASP A C 1
ATOM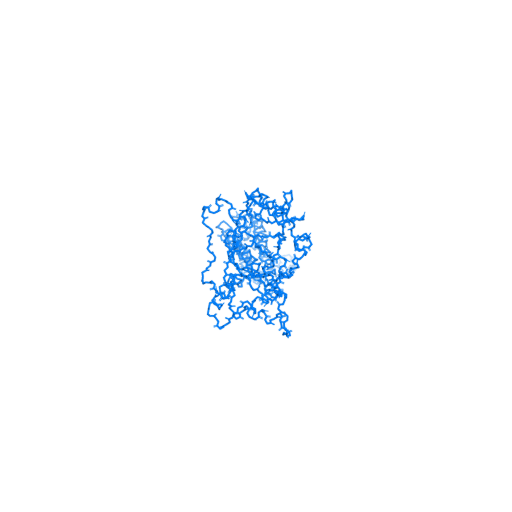 1477 O O . ASP A 1 187 ? 0.702 1.431 6.029 1.00 95.06 187 ASP A O 1
ATOM 1481 N N . PRO A 1 188 ? 1.641 2.294 7.878 1.00 94.88 188 PRO A N 1
ATOM 1482 C CA . PRO A 1 188 ? 2.883 2.658 7.203 1.00 94.88 188 PRO A CA 1
ATOM 1483 C C . PRO A 1 188 ? 3.660 1.427 6.713 1.00 94.88 188 PRO A C 1
ATOM 1485 O O . PRO A 1 188 ? 4.340 1.485 5.694 1.00 94.88 188 PRO A O 1
ATOM 1488 N N . VAL A 1 189 ? 3.525 0.277 7.386 1.00 96.25 189 VAL A N 1
ATOM 1489 C CA . VAL A 1 189 ? 4.143 -0.979 6.937 1.00 96.25 189 VAL A CA 1
ATOM 1490 C C . VAL A 1 189 ? 3.496 -1.464 5.644 1.00 96.25 189 VAL A C 1
ATOM 1492 O O . VAL A 1 189 ? 4.213 -1.776 4.697 1.00 96.25 189 VAL A O 1
ATOM 1495 N N . GLY A 1 190 ? 2.162 -1.501 5.582 1.00 94.94 190 GLY A N 1
ATOM 1496 C CA . GLY A 1 190 ? 1.450 -1.875 4.359 1.00 94.94 190 GLY A CA 1
ATOM 1497 C C . GLY A 1 190 ? 1.726 -0.903 3.215 1.00 94.94 190 GLY A C 1
ATOM 1498 O O . GLY A 1 190 ? 1.931 -1.333 2.085 1.00 94.94 190 GLY A O 1
ATOM 1499 N N . LEU A 1 191 ? 1.831 0.398 3.509 1.00 94.19 191 LEU A N 1
ATOM 1500 C CA . LEU A 1 191 ? 2.201 1.411 2.521 1.00 94.19 191 LEU A CA 1
ATOM 1501 C C . LEU A 1 191 ? 3.601 1.162 1.940 1.00 94.19 191 LEU A C 1
ATOM 1503 O O . LEU A 1 191 ? 3.760 1.139 0.721 1.00 94.19 191 LEU A O 1
ATOM 1507 N N . VAL A 1 192 ? 4.607 0.921 2.787 1.00 95.25 192 VAL A N 1
ATOM 1508 C CA . VAL A 1 192 ? 5.974 0.595 2.342 1.00 95.25 192 VAL A CA 1
ATOM 1509 C C . VAL A 1 192 ? 5.989 -0.679 1.495 1.00 95.25 192 VAL A C 1
ATOM 1511 O O . VAL A 1 192 ? 6.639 -0.714 0.449 1.00 95.25 192 VAL A O 1
ATOM 1514 N N . GLN A 1 193 ? 5.254 -1.714 1.909 1.00 95.19 193 GLN A N 1
ATOM 1515 C CA . GLN A 1 193 ? 5.140 -2.968 1.158 1.00 95.19 193 GLN A CA 1
ATOM 1516 C C . GLN A 1 193 ? 4.479 -2.757 -0.210 1.00 95.19 193 GLN A C 1
ATOM 1518 O O . GLN A 1 193 ? 4.938 -3.321 -1.203 1.00 95.19 193 GLN A O 1
ATOM 1523 N N . GLU A 1 194 ? 3.446 -1.919 -0.281 1.00 94.06 194 GLU A N 1
ATOM 1524 C CA . GLU A 1 194 ? 2.740 -1.579 -1.515 1.00 94.06 194 GLU A CA 1
ATOM 1525 C C . GLU A 1 194 ? 3.637 -0.789 -2.478 1.00 94.06 194 GLU A C 1
ATOM 1527 O O . GLU A 1 194 ? 3.815 -1.200 -3.623 1.00 94.06 194 GLU A O 1
ATOM 1532 N N . ILE A 1 195 ? 4.297 0.278 -2.011 1.00 93.69 195 ILE A N 1
ATOM 1533 C CA . ILE A 1 195 ? 5.232 1.060 -2.838 1.00 93.69 195 ILE A CA 1
ATOM 1534 C C . ILE A 1 195 ? 6.357 0.160 -3.360 1.00 93.69 195 ILE A C 1
ATOM 1536 O O . ILE A 1 195 ? 6.689 0.199 -4.546 1.00 93.69 195 ILE A O 1
ATOM 1540 N N . ASN A 1 196 ? 6.921 -0.692 -2.499 1.00 93.88 196 ASN A N 1
ATOM 1541 C CA . ASN A 1 196 ? 7.976 -1.608 -2.907 1.00 93.88 196 ASN A CA 1
ATOM 1542 C C . ASN A 1 196 ? 7.490 -2.625 -3.954 1.00 93.88 196 ASN A C 1
ATOM 1544 O O . ASN A 1 196 ? 8.215 -2.950 -4.898 1.00 93.88 196 ASN A O 1
ATOM 1548 N N . HIS A 1 197 ? 6.253 -3.107 -3.822 1.00 92.94 197 HIS A N 1
ATOM 1549 C CA . HIS A 1 197 ? 5.645 -3.995 -4.806 1.00 92.94 197 HIS A CA 1
ATOM 1550 C C . HIS A 1 197 ? 5.511 -3.326 -6.176 1.00 92.94 197 HIS A C 1
ATOM 1552 O O . HIS A 1 197 ? 5.902 -3.936 -7.175 1.00 92.94 197 HIS A O 1
ATOM 1558 N N . GLN A 1 198 ? 5.037 -2.075 -6.215 1.00 91.75 198 GLN A N 1
ATOM 1559 C CA . GLN A 1 198 ? 4.937 -1.291 -7.450 1.00 91.75 198 GLN A CA 1
ATOM 1560 C C . GLN A 1 198 ? 6.321 -1.036 -8.061 1.00 91.75 198 GLN A C 1
ATOM 1562 O O . GLN A 1 198 ? 6.531 -1.314 -9.240 1.00 91.75 198 GLN A O 1
ATOM 1567 N N . ARG A 1 199 ? 7.306 -0.615 -7.253 1.00 92.44 199 ARG A N 1
ATOM 1568 C CA . ARG A 1 199 ? 8.707 -0.434 -7.682 1.00 92.44 199 ARG A CA 1
ATOM 1569 C C . ARG A 1 199 ? 9.256 -1.694 -8.354 1.00 92.44 199 ARG A C 1
ATOM 1571 O O . ARG A 1 199 ? 9.776 -1.642 -9.466 1.00 92.44 199 ARG A O 1
ATOM 1578 N N . ALA A 1 200 ? 9.112 -2.847 -7.701 1.00 92.50 200 ALA A N 1
ATOM 1579 C CA . ALA A 1 200 ? 9.563 -4.122 -8.248 1.00 92.50 200 ALA A CA 1
ATOM 1580 C C . ALA A 1 200 ? 8.753 -4.553 -9.486 1.00 92.50 200 ALA A C 1
ATOM 1582 O O . ALA A 1 200 ? 9.280 -5.265 -10.340 1.00 92.50 200 ALA A O 1
ATOM 1583 N N . GLY A 1 201 ? 7.483 -4.148 -9.582 1.00 92.38 201 GLY A N 1
ATOM 1584 C CA . GLY A 1 201 ? 6.646 -4.292 -10.774 1.00 92.38 201 GLY A CA 1
ATOM 1585 C C . GLY A 1 201 ? 7.251 -3.580 -11.976 1.00 92.38 201 GLY A C 1
ATOM 1586 O O . GLY A 1 201 ? 7.553 -4.237 -12.969 1.00 92.38 201 GLY A O 1
ATOM 1587 N N . TRP A 1 202 ? 7.554 -2.290 -11.837 1.00 92.75 202 TRP A N 1
ATOM 1588 C CA . TRP A 1 202 ? 8.168 -1.493 -12.902 1.00 92.75 202 TRP A CA 1
ATOM 1589 C C . TRP A 1 202 ? 9.533 -2.020 -13.345 1.00 92.75 202 TRP A C 1
ATOM 1591 O O . TRP A 1 202 ? 9.828 -2.046 -14.538 1.00 92.75 202 TRP A O 1
ATOM 1601 N N . VAL A 1 203 ? 10.351 -2.526 -12.415 1.00 92.75 203 VAL A N 1
ATOM 1602 C CA . VAL A 1 203 ? 11.624 -3.177 -12.771 1.00 92.75 203 VAL A CA 1
ATOM 1603 C C . VAL A 1 203 ? 11.394 -4.420 -13.628 1.00 92.75 203 VAL A C 1
ATOM 1605 O O . VAL A 1 203 ? 12.093 -4.609 -14.624 1.00 92.75 203 VAL A O 1
ATOM 1608 N N . ARG A 1 204 ? 10.410 -5.258 -13.275 1.00 92.81 204 ARG A N 1
ATOM 1609 C CA . ARG A 1 204 ? 10.055 -6.434 -14.083 1.00 92.81 204 ARG A CA 1
ATOM 1610 C C . ARG A 1 204 ? 9.514 -6.034 -15.451 1.00 92.81 204 ARG A C 1
ATOM 1612 O O . ARG A 1 204 ? 9.856 -6.685 -16.430 1.00 92.81 204 ARG A O 1
ATOM 1619 N N . GLU A 1 205 ? 8.710 -4.979 -15.533 1.00 93.62 205 GLU A N 1
ATOM 1620 C CA . GLU A 1 205 ? 8.204 -4.473 -16.811 1.00 93.62 205 GLU A CA 1
ATOM 1621 C C . GLU A 1 205 ? 9.327 -3.945 -17.707 1.00 93.62 205 GLU A C 1
ATOM 1623 O O . GLU A 1 205 ? 9.374 -4.299 -18.884 1.00 93.62 205 GLU A O 1
ATOM 1628 N N . ARG A 1 206 ? 10.287 -3.192 -17.151 1.00 93.31 206 ARG A N 1
ATOM 1629 C CA . ARG A 1 206 ? 11.508 -2.771 -17.863 1.00 93.31 206 ARG A CA 1
ATOM 1630 C C . ARG A 1 206 ? 12.279 -3.970 -18.403 1.00 93.31 206 ARG A C 1
ATOM 1632 O O . ARG A 1 206 ? 12.581 -4.026 -19.591 1.00 93.31 206 ARG A O 1
ATOM 1639 N N . GLN A 1 207 ? 12.543 -4.955 -17.549 1.00 92.31 207 GLN A N 1
ATOM 1640 C CA . GLN A 1 207 ? 13.257 -6.169 -17.944 1.00 92.31 207 GLN A CA 1
ATOM 1641 C C . GLN A 1 207 ? 12.504 -6.953 -19.022 1.00 92.31 207 GLN A C 1
ATOM 1643 O O . GLN A 1 207 ? 13.120 -7.433 -19.966 1.00 92.31 207 GLN A O 1
ATOM 1648 N N . ALA A 1 208 ? 11.179 -7.069 -18.914 1.00 94.88 208 ALA A N 1
ATOM 1649 C CA . ALA A 1 208 ? 10.356 -7.742 -19.914 1.00 94.88 208 ALA A CA 1
ATOM 1650 C C . ALA A 1 208 ? 10.358 -6.994 -21.256 1.00 94.88 208 ALA A C 1
ATOM 1652 O O . ALA A 1 208 ? 10.434 -7.629 -22.304 1.00 94.88 208 ALA A O 1
ATOM 1653 N N . PHE A 1 209 ? 10.328 -5.659 -21.231 1.00 95.06 209 PHE A N 1
ATOM 1654 C CA . PHE A 1 209 ? 10.429 -4.826 -22.428 1.00 95.06 209 PHE A CA 1
ATOM 1655 C C . PHE A 1 209 ? 11.770 -5.014 -23.154 1.00 95.06 209 PHE A C 1
ATOM 1657 O O . PHE A 1 209 ? 11.795 -5.126 -24.380 1.00 95.06 209 PHE A O 1
ATOM 1664 N N . GLU A 1 210 ? 12.876 -5.089 -22.411 1.00 90.88 210 GLU A N 1
ATOM 1665 C CA . GLU A 1 210 ? 14.222 -5.312 -22.959 1.00 90.88 210 GLU A CA 1
ATOM 1666 C C . GLU A 1 210 ? 14.463 -6.765 -23.398 1.00 90.88 210 GLU A C 1
ATOM 1668 O O . GLU A 1 210 ? 15.221 -7.016 -24.338 1.00 90.88 210 GLU A O 1
ATOM 1673 N N . ALA A 1 211 ? 13.820 -7.720 -22.725 1.00 91.81 211 ALA A N 1
ATOM 1674 C CA . ALA A 1 211 ? 13.894 -9.143 -23.038 1.00 91.81 211 ALA A CA 1
ATOM 1675 C C . ALA A 1 211 ? 12.938 -9.572 -24.162 1.00 91.81 211 ALA A C 1
ATOM 1677 O O . ALA A 1 211 ? 13.045 -10.706 -24.637 1.00 91.81 211 ALA A O 1
ATOM 1678 N N . ASP A 1 212 ? 12.015 -8.706 -24.597 1.00 96.50 212 ASP A N 1
ATOM 1679 C CA . ASP A 1 212 ? 11.161 -8.982 -25.751 1.00 96.50 212 ASP A CA 1
ATOM 1680 C C . ASP A 1 212 ? 12.035 -9.334 -26.972 1.00 96.50 212 ASP A C 1
ATOM 1682 O O . ASP A 1 212 ? 12.920 -8.552 -27.333 1.00 96.50 212 ASP A O 1
ATOM 1686 N N . PRO A 1 213 ? 11.821 -10.487 -27.638 1.00 96.31 213 PRO A N 1
ATOM 1687 C CA . PRO A 1 213 ? 12.715 -10.947 -28.697 1.00 96.31 213 PRO A CA 1
ATOM 1688 C C . PRO A 1 213 ? 12.872 -9.959 -29.855 1.00 96.31 213 PRO A C 1
ATOM 1690 O O . PRO A 1 213 ? 13.958 -9.860 -30.430 1.00 96.31 213 PRO A O 1
ATOM 1693 N N . ALA A 1 214 ? 11.812 -9.224 -30.208 1.00 95.06 214 ALA A N 1
ATOM 1694 C CA . ALA A 1 214 ? 11.865 -8.263 -31.303 1.00 95.06 214 ALA A CA 1
ATOM 1695 C C . ALA A 1 214 ? 12.662 -7.017 -30.902 1.00 95.06 214 ALA A C 1
ATOM 1697 O O . ALA A 1 214 ? 13.498 -6.554 -31.682 1.00 95.06 214 ALA A O 1
ATOM 1698 N N . ASN A 1 215 ? 12.441 -6.503 -29.692 1.00 94.56 215 ASN A N 1
ATOM 1699 C CA . ASN A 1 215 ? 13.222 -5.402 -29.138 1.00 94.56 215 ASN A CA 1
ATOM 1700 C C . ASN A 1 215 ? 14.692 -5.781 -28.967 1.00 94.56 215 ASN A C 1
ATOM 1702 O O . ASN A 1 215 ? 15.564 -5.058 -29.443 1.00 94.56 215 ASN A O 1
ATOM 1706 N N . HIS A 1 216 ? 14.967 -6.936 -28.364 1.00 93.44 216 HIS A N 1
ATOM 1707 C CA . HIS A 1 216 ? 16.318 -7.422 -28.118 1.00 93.44 216 HIS A CA 1
ATOM 1708 C C . HIS A 1 216 ? 17.103 -7.601 -29.421 1.00 93.44 216 HIS A C 1
ATOM 1710 O O . HIS A 1 216 ? 18.228 -7.115 -29.554 1.00 93.44 216 HIS A O 1
ATOM 1716 N N . TYR A 1 217 ? 16.488 -8.237 -30.424 1.00 94.75 217 TYR A N 1
ATOM 1717 C CA . TYR A 1 217 ? 17.094 -8.415 -31.741 1.00 94.75 217 TYR A CA 1
ATOM 1718 C C . TYR A 1 217 ? 17.410 -7.075 -32.413 1.00 94.75 217 TYR A C 1
ATOM 1720 O O . TYR A 1 217 ? 18.521 -6.873 -32.911 1.00 94.75 217 TYR A O 1
ATOM 1728 N N . LYS A 1 218 ? 16.449 -6.142 -32.424 1.00 94.69 218 LYS A N 1
ATOM 1729 C CA . LYS A 1 218 ? 16.638 -4.821 -33.036 1.00 94.69 218 LYS A CA 1
ATOM 1730 C C . LYS A 1 218 ? 17.684 -3.994 -32.294 1.00 94.69 218 LYS A C 1
ATOM 1732 O O . LYS A 1 218 ? 18.501 -3.359 -32.953 1.00 94.69 218 LYS A O 1
ATOM 1737 N N . PHE A 1 219 ? 17.712 -4.058 -30.964 1.00 94.94 219 PHE A N 1
ATOM 1738 C CA . PHE A 1 219 ? 18.708 -3.376 -30.140 1.00 94.94 219 PHE A CA 1
ATOM 1739 C C . PHE A 1 219 ? 20.113 -3.888 -30.452 1.00 94.94 219 PHE A C 1
ATOM 1741 O O . PHE A 1 219 ? 20.988 -3.112 -30.830 1.00 94.94 219 PHE A O 1
ATOM 1748 N N . PHE A 1 220 ? 20.304 -5.209 -30.402 1.00 94.81 220 PHE A N 1
ATOM 1749 C CA . PHE A 1 220 ? 21.583 -5.835 -30.724 1.00 94.81 220 PHE A CA 1
ATOM 1750 C C . PHE A 1 220 ? 22.041 -5.507 -32.152 1.00 94.81 220 PHE A C 1
ATOM 1752 O O . PHE A 1 220 ? 23.212 -5.199 -32.386 1.00 94.81 220 PHE A O 1
ATOM 1759 N N . THR A 1 221 ? 21.111 -5.533 -33.109 1.00 94.00 221 THR A N 1
ATOM 1760 C CA . THR A 1 221 ? 21.389 -5.172 -34.504 1.00 94.00 221 THR A CA 1
ATOM 1761 C C . THR A 1 221 ? 21.790 -3.699 -34.623 1.00 94.00 221 THR A C 1
ATOM 1763 O O . THR A 1 221 ? 22.783 -3.401 -35.281 1.00 94.00 221 THR A O 1
ATOM 1766 N N . SER A 1 222 ? 21.077 -2.786 -33.954 1.00 94.94 222 SER A N 1
ATOM 1767 C CA . SER A 1 222 ? 21.390 -1.349 -33.924 1.00 94.94 222 SER A CA 1
ATOM 1768 C C . SER A 1 222 ? 22.807 -1.097 -33.403 1.00 94.94 222 SER A C 1
ATOM 1770 O O . SER A 1 222 ? 23.611 -0.459 -34.083 1.00 94.94 222 SER A O 1
ATOM 1772 N N . GLU A 1 223 ? 23.147 -1.673 -32.249 1.00 95.50 223 GLU A N 1
ATOM 1773 C CA . GLU A 1 223 ? 24.470 -1.545 -31.628 1.00 95.50 223 GLU A CA 1
ATOM 1774 C C . GLU A 1 223 ? 25.582 -2.142 -32.499 1.00 95.50 223 GLU A C 1
ATOM 1776 O O . GLU A 1 223 ? 26.652 -1.550 -32.654 1.00 95.50 223 GLU A O 1
ATOM 1781 N N . THR A 1 224 ? 25.323 -3.288 -33.132 1.00 95.06 224 THR A N 1
ATOM 1782 C CA . THR A 1 224 ? 26.272 -3.916 -34.062 1.00 95.06 224 THR A CA 1
ATOM 1783 C C . THR A 1 224 ? 26.537 -3.024 -35.274 1.00 95.06 224 THR A C 1
ATOM 1785 O O . THR A 1 224 ? 27.690 -2.854 -35.671 1.00 95.06 224 THR A O 1
ATOM 1788 N N . LEU A 1 225 ? 25.492 -2.422 -35.849 1.00 93.88 225 LEU A N 1
ATOM 1789 C CA . LEU A 1 225 ? 25.615 -1.530 -37.002 1.00 93.88 225 LEU A CA 1
ATOM 1790 C C . LEU A 1 225 ? 26.390 -0.253 -36.655 1.00 93.88 225 LEU A C 1
ATOM 1792 O O . LEU A 1 225 ? 27.269 0.138 -37.423 1.00 93.88 225 LEU A O 1
ATOM 1796 N N . LYS A 1 226 ? 26.150 0.355 -35.485 1.00 94.31 226 LYS A N 1
ATOM 1797 C CA . LYS A 1 226 ? 26.945 1.502 -35.008 1.00 94.31 226 LYS A CA 1
ATOM 1798 C C . LYS A 1 226 ? 28.428 1.160 -34.890 1.00 94.31 226 LYS A C 1
ATOM 1800 O O . LYS A 1 226 ? 29.262 1.858 -35.465 1.00 94.31 226 LYS A O 1
ATOM 1805 N N . ARG A 1 227 ? 28.746 0.045 -34.223 1.00 94.56 227 ARG A N 1
ATOM 1806 C CA . ARG A 1 227 ? 30.131 -0.428 -34.075 1.00 94.56 227 ARG A CA 1
ATOM 1807 C C . ARG A 1 227 ? 30.776 -0.714 -35.423 1.00 94.56 227 ARG A C 1
ATOM 1809 O O . ARG A 1 227 ? 31.938 -0.390 -35.634 1.00 94.56 227 ARG A O 1
ATOM 1816 N N . LEU A 1 228 ? 30.030 -1.284 -36.368 1.00 93.75 228 LEU A N 1
ATOM 1817 C CA . LEU A 1 228 ? 30.538 -1.536 -37.713 1.00 93.75 228 LEU A CA 1
ATOM 1818 C C . LEU A 1 228 ? 30.865 -0.230 -38.455 1.00 93.75 228 LEU A C 1
ATOM 1820 O O . LEU A 1 228 ? 31.901 -0.157 -39.112 1.00 93.75 228 LEU A O 1
ATOM 1824 N N . ARG A 1 229 ? 30.045 0.822 -38.306 1.00 93.00 229 ARG A N 1
ATOM 1825 C CA . ARG A 1 229 ? 30.356 2.157 -38.853 1.00 93.00 229 ARG A CA 1
ATOM 1826 C C . ARG A 1 229 ? 31.628 2.742 -38.232 1.00 93.00 229 ARG A C 1
ATOM 1828 O O . ARG A 1 229 ? 32.425 3.343 -38.947 1.00 93.00 229 ARG A O 1
ATOM 1835 N N . GLU A 1 230 ? 31.838 2.568 -36.928 1.00 94.19 230 GLU A N 1
ATOM 1836 C CA . GLU A 1 230 ? 33.070 2.988 -36.240 1.00 94.19 230 GLU A CA 1
ATOM 1837 C C . GLU A 1 230 ? 34.293 2.217 -36.744 1.00 94.19 230 GLU A C 1
ATOM 1839 O O . GLU A 1 230 ? 35.312 2.828 -37.068 1.00 94.19 230 GLU A O 1
ATOM 1844 N N . LEU A 1 231 ? 34.167 0.900 -36.922 1.00 94.50 231 LEU A N 1
ATOM 1845 C CA . LEU A 1 231 ? 35.211 0.063 -37.514 1.00 94.50 231 LEU A CA 1
ATOM 1846 C C . LEU A 1 231 ? 35.529 0.471 -38.957 1.00 94.50 231 LEU A C 1
ATOM 1848 O O . LEU A 1 231 ? 36.690 0.448 -39.348 1.00 94.50 231 LEU A O 1
ATOM 1852 N N . CYS A 1 232 ? 34.543 0.894 -39.755 1.00 92.62 232 CYS A N 1
ATOM 1853 C CA . CYS A 1 232 ? 34.805 1.431 -41.093 1.00 92.62 232 CYS A CA 1
ATOM 1854 C C . CYS A 1 232 ? 35.641 2.716 -41.059 1.00 92.62 232 CYS A C 1
ATOM 1856 O O . CYS A 1 232 ? 36.482 2.902 -41.936 1.00 92.62 232 CYS A O 1
ATOM 1858 N N . LYS A 1 233 ? 35.441 3.587 -40.061 1.00 92.12 233 LYS A N 1
ATOM 1859 C CA . LYS A 1 233 ? 36.263 4.795 -39.881 1.00 92.12 233 LYS A CA 1
ATOM 1860 C C . LYS A 1 233 ? 37.695 4.440 -39.479 1.00 92.12 233 LYS A C 1
ATOM 1862 O O . LYS A 1 233 ? 38.626 4.985 -40.057 1.00 92.12 233 LYS A O 1
ATOM 1867 N N . GLN A 1 234 ? 37.865 3.497 -38.553 1.00 92.81 234 GLN A N 1
ATOM 1868 C CA . GLN A 1 234 ? 39.188 3.008 -38.140 1.00 92.81 234 GLN A CA 1
ATOM 1869 C C . GLN A 1 234 ? 39.923 2.333 -39.304 1.00 92.81 234 GLN A C 1
ATOM 1871 O O . GLN A 1 234 ? 41.046 2.698 -39.622 1.00 92.81 234 GLN A O 1
ATOM 1876 N N . ALA A 1 235 ? 39.250 1.439 -40.030 1.00 91.38 235 ALA A N 1
ATOM 1877 C CA . ALA A 1 235 ? 39.823 0.773 -41.196 1.00 91.38 235 ALA A CA 1
ATOM 1878 C C . ALA A 1 235 ? 40.189 1.751 -42.326 1.00 91.38 235 ALA A C 1
ATOM 1880 O O . ALA A 1 235 ? 41.097 1.474 -43.107 1.00 91.38 235 ALA A O 1
ATOM 1881 N N . ALA A 1 236 ? 39.479 2.876 -42.452 1.00 91.12 236 ALA A N 1
ATOM 1882 C CA . ALA A 1 236 ? 39.843 3.932 -43.390 1.00 91.12 236 ALA A CA 1
ATOM 1883 C C . ALA A 1 236 ? 41.131 4.653 -42.968 1.00 91.12 236 ALA A C 1
ATOM 1885 O O . ALA A 1 236 ? 41.965 4.918 -43.829 1.00 91.12 236 ALA A O 1
ATOM 1886 N N . ASP A 1 237 ? 41.303 4.921 -41.673 1.00 90.06 237 ASP A N 1
ATOM 1887 C CA . ASP A 1 237 ? 42.513 5.531 -41.114 1.00 90.06 237 ASP A CA 1
ATOM 1888 C C . ASP A 1 237 ? 43.733 4.605 -41.252 1.00 90.06 237 ASP A C 1
ATOM 1890 O O . ASP A 1 237 ? 44.772 5.034 -41.748 1.00 90.06 237 ASP A O 1
ATOM 1894 N N . ASP A 1 238 ? 43.573 3.313 -40.945 1.00 89.31 238 ASP A N 1
ATOM 1895 C CA . ASP A 1 238 ? 44.625 2.294 -41.081 1.00 89.31 238 ASP A CA 1
ATOM 1896 C C . ASP A 1 238 ? 45.053 2.062 -42.541 1.00 89.31 238 ASP A C 1
ATOM 1898 O O . ASP A 1 238 ? 46.198 1.704 -42.827 1.00 89.31 238 ASP A O 1
ATOM 1902 N N . PHE A 1 239 ? 44.123 2.218 -43.490 1.00 86.12 239 PHE A N 1
ATOM 1903 C CA . PHE A 1 239 ? 44.389 1.993 -44.912 1.00 86.12 239 PHE A CA 1
ATOM 1904 C C . PHE A 1 239 ? 45.143 3.158 -45.563 1.00 86.12 239 PHE A C 1
ATOM 1906 O O . PHE A 1 239 ? 45.838 2.949 -46.562 1.00 86.12 239 PHE A O 1
ATOM 1913 N N . VAL A 1 240 ? 44.987 4.383 -45.051 1.00 83.00 240 VAL A N 1
ATOM 1914 C CA . VAL A 1 240 ? 45.641 5.568 -45.615 1.00 83.00 240 VAL A CA 1
ATOM 1915 C C . VAL A 1 240 ? 47.016 5.746 -44.959 1.00 83.00 240 VAL A C 1
ATOM 1917 O O . VAL A 1 240 ? 47.101 6.007 -43.757 1.00 83.00 240 VAL A O 1
ATOM 1920 N N . PRO A 1 241 ? 48.115 5.640 -45.726 1.00 78.06 241 PRO A N 1
ATOM 1921 C CA . PRO A 1 241 ? 49.457 5.763 -45.171 1.00 78.06 241 PRO A CA 1
ATOM 1922 C C . PRO A 1 241 ? 49.696 7.160 -44.574 1.00 78.06 241 PRO A C 1
ATOM 1924 O O . PRO A 1 241 ? 49.233 8.163 -45.114 1.00 78.06 241 PRO A O 1
ATOM 1927 N N . ASP A 1 242 ? 50.500 7.238 -43.505 1.00 71.31 242 ASP A N 1
ATOM 1928 C CA . ASP A 1 242 ? 50.879 8.493 -42.817 1.00 71.31 242 ASP A CA 1
ATOM 1929 C C . ASP A 1 242 ? 51.492 9.551 -43.742 1.00 71.31 242 ASP A C 1
ATOM 1931 O O . ASP A 1 242 ? 51.466 10.747 -43.452 1.00 71.31 242 ASP A O 1
ATOM 1935 N N . ARG A 1 243 ? 52.045 9.109 -44.874 1.00 65.50 243 ARG A N 1
ATOM 1936 C CA . ARG A 1 243 ? 52.556 9.964 -45.943 1.00 65.50 243 ARG A CA 1
ATOM 1937 C C . ARG A 1 243 ? 51.838 9.618 -47.248 1.00 65.50 243 ARG A C 1
ATOM 1939 O O . ARG A 1 243 ? 52.315 8.741 -47.970 1.00 65.50 243 ARG A O 1
ATOM 1946 N N . PRO A 1 244 ? 50.729 10.299 -47.581 1.00 56.62 244 PRO A N 1
ATOM 1947 C CA . PRO A 1 244 ? 49.952 9.990 -48.783 1.00 56.62 244 PRO A CA 1
ATOM 1948 C C . PRO A 1 244 ? 50.734 10.203 -50.094 1.00 56.62 244 PRO A C 1
ATOM 1950 O O . PRO A 1 244 ? 50.399 9.603 -51.110 1.00 56.62 244 PRO A O 1
ATOM 1953 N N . ASN A 1 245 ? 51.818 10.993 -50.066 1.00 57.91 245 ASN A N 1
ATOM 1954 C CA . ASN A 1 245 ? 52.520 11.488 -51.255 1.00 57.91 245 ASN A CA 1
ATOM 1955 C C . ASN A 1 245 ? 54.010 11.099 -51.364 1.00 57.91 245 ASN A C 1
ATOM 1957 O O . ASN A 1 245 ? 54.787 11.834 -51.968 1.00 57.91 245 ASN A O 1
ATOM 1961 N N . ALA A 1 246 ? 54.435 9.928 -50.876 1.00 53.03 246 ALA A N 1
ATOM 1962 C CA . ALA A 1 246 ? 55.827 9.479 -51.074 1.00 53.03 246 ALA A CA 1
ATOM 1963 C C . ALA A 1 246 ? 56.241 9.364 -52.566 1.00 53.03 246 ALA A C 1
ATOM 1965 O O . ALA A 1 246 ? 57.422 9.433 -52.891 1.00 53.03 246 ALA A O 1
ATOM 1966 N N . GLY A 1 247 ? 55.280 9.212 -53.489 1.00 51.38 247 GLY A N 1
ATOM 1967 C CA . GLY A 1 247 ? 55.535 9.168 -54.936 1.00 51.38 247 GLY A CA 1
ATOM 1968 C C . GLY A 1 247 ? 55.679 10.535 -55.625 1.00 51.38 247 GLY A C 1
ATOM 1969 O O . GLY A 1 247 ? 56.260 10.603 -56.706 1.00 51.38 247 GLY A O 1
ATOM 1970 N N . TRP A 1 248 ? 55.189 11.625 -55.020 1.00 47.91 248 TRP A N 1
ATOM 1971 C CA . TRP A 1 248 ? 55.214 12.973 -55.617 1.00 47.91 248 TRP A CA 1
ATOM 1972 C C . TRP A 1 248 ? 56.487 13.762 -55.291 1.00 47.91 248 TRP A C 1
ATOM 1974 O O . TRP A 1 248 ? 56.807 14.709 -56.002 1.00 47.91 248 TRP A O 1
ATOM 1984 N N . GLU A 1 249 ? 57.268 13.330 -54.296 1.00 48.47 249 GLU A N 1
ATOM 1985 C CA . GLU A 1 249 ? 58.624 13.846 -54.034 1.00 48.47 249 GLU A CA 1
ATOM 1986 C C . GLU A 1 249 ? 59.617 13.521 -55.175 1.00 48.47 249 GLU A C 1
ATOM 1988 O O . GLU A 1 249 ? 60.729 14.044 -55.197 1.00 48.47 249 GLU A O 1
ATOM 1993 N N . ILE A 1 250 ? 59.222 12.675 -56.138 1.00 51.91 250 ILE A N 1
ATOM 1994 C CA . ILE A 1 250 ? 60.090 12.138 -57.200 1.00 51.91 250 ILE A CA 1
ATOM 1995 C C . ILE A 1 250 ? 59.718 12.682 -58.601 1.00 51.91 250 ILE A C 1
ATOM 1997 O O . ILE A 1 250 ? 60.460 12.470 -59.559 1.00 51.91 250 ILE A O 1
ATOM 2001 N N . MET A 1 251 ? 58.614 13.427 -58.756 1.00 49.91 251 MET A N 1
ATOM 2002 C CA . MET A 1 251 ? 58.149 13.893 -60.074 1.00 49.91 251 MET A CA 1
ATOM 2003 C C . MET A 1 251 ? 58.557 15.352 -60.358 1.00 49.91 251 MET A C 1
ATOM 2005 O O . MET A 1 251 ? 58.097 16.259 -59.660 1.00 49.91 251 MET A O 1
ATOM 2009 N N . PRO A 1 252 ? 59.380 15.630 -61.388 1.00 49.50 252 PRO A N 1
ATOM 2010 C CA . PRO A 1 252 ? 59.676 16.999 -61.794 1.00 49.50 252 PRO A CA 1
ATOM 2011 C C . PRO A 1 252 ? 58.448 17.640 -62.463 1.00 49.50 252 PRO A C 1
ATOM 2013 O O . PRO A 1 252 ? 57.832 17.059 -63.353 1.00 49.50 252 PRO A O 1
ATOM 2016 N N . SER A 1 253 ? 58.092 18.855 -62.042 1.00 55.62 253 SER A N 1
ATOM 2017 C CA . SER A 1 253 ? 57.024 19.663 -62.651 1.00 55.62 253 SER A CA 1
ATOM 2018 C C . SER A 1 253 ? 57.403 20.056 -64.087 1.00 55.62 253 SER A C 1
ATOM 2020 O O . SER A 1 253 ? 58.324 20.849 -64.283 1.00 55.62 253 SER A O 1
ATOM 2022 N N . GLU A 1 254 ? 56.690 19.543 -65.097 1.00 55.56 254 GLU A N 1
ATOM 2023 C CA . GLU A 1 254 ? 56.913 19.900 -66.515 1.00 55.56 254 GLU A CA 1
ATOM 2024 C C . GLU A 1 254 ? 56.594 21.378 -66.828 1.00 55.56 254 GLU A C 1
ATOM 2026 O O . GLU A 1 254 ? 57.044 21.910 -67.839 1.00 55.56 254 GLU A O 1
ATOM 2031 N N . ALA A 1 255 ? 55.859 22.074 -65.954 1.00 58.19 255 ALA A N 1
ATOM 2032 C CA . ALA A 1 255 ? 55.379 23.440 -66.178 1.00 58.19 255 ALA A CA 1
ATOM 2033 C C . ALA A 1 255 ? 56.166 24.527 -65.416 1.00 58.19 255 ALA A C 1
ATOM 2035 O O . ALA A 1 255 ? 55.734 25.680 -65.372 1.00 58.19 255 ALA A O 1
ATOM 2036 N N . GLY A 1 256 ? 57.295 24.188 -64.776 1.00 55.97 256 GLY A N 1
ATOM 2037 C CA . GLY A 1 256 ? 58.185 25.159 -64.114 1.00 55.97 256 GLY A CA 1
ATOM 2038 C C . GLY A 1 256 ? 57.565 25.942 -62.944 1.00 55.97 256 GLY A C 1
ATOM 2039 O O . GLY A 1 256 ? 58.193 26.853 -62.410 1.00 55.97 256 GLY A O 1
ATOM 2040 N N . SER A 1 257 ? 56.348 25.592 -62.529 1.00 51.56 257 SER A N 1
ATOM 2041 C CA . SER A 1 257 ? 55.696 26.143 -61.341 1.00 51.56 257 SER A CA 1
ATOM 2042 C C . SER A 1 257 ? 55.969 25.212 -60.155 1.00 51.56 257 SER A C 1
ATOM 2044 O O . SER A 1 257 ? 55.812 23.994 -60.323 1.00 51.56 257 SER A O 1
ATOM 2046 N N . PRO A 1 258 ? 56.383 25.730 -58.980 1.00 54.00 258 PRO A N 1
ATOM 2047 C CA . PRO A 1 258 ? 56.496 24.922 -57.771 1.00 54.00 258 PRO A CA 1
ATOM 2048 C C . PRO A 1 258 ? 55.141 24.265 -57.479 1.00 54.00 258 PRO A C 1
ATOM 2050 O O . PRO A 1 258 ? 54.124 24.963 -57.554 1.00 54.00 258 PRO A O 1
ATOM 2053 N N . PRO A 1 259 ? 55.090 22.959 -57.163 1.00 58.19 259 PRO A N 1
ATOM 2054 C CA . PRO A 1 259 ? 53.850 22.343 -56.719 1.00 58.19 259 PRO A CA 1
ATOM 2055 C C . PRO A 1 259 ? 53.313 23.126 -55.519 1.00 58.19 259 PRO A C 1
ATOM 2057 O O . PRO A 1 259 ? 54.062 23.450 -54.594 1.00 58.19 259 PRO A O 1
ATOM 2060 N N . ILE A 1 260 ? 52.024 23.461 -55.536 1.00 56.25 260 ILE A N 1
ATOM 2061 C CA . ILE A 1 260 ? 51.361 23.986 -54.344 1.00 56.25 260 ILE A CA 1
ATOM 2062 C C . ILE A 1 260 ? 51.111 22.773 -53.453 1.00 56.25 260 ILE A C 1
ATOM 2064 O O . ILE A 1 260 ? 50.167 22.022 -53.678 1.00 56.25 260 ILE A O 1
ATOM 2068 N N . PHE A 1 261 ? 52.003 22.547 -52.493 1.00 59.00 261 PHE A N 1
ATOM 2069 C CA . PHE A 1 261 ? 51.831 21.502 -51.491 1.00 59.00 261 PHE A CA 1
ATOM 2070 C C . PHE A 1 261 ? 50.765 21.958 -50.491 1.00 59.00 261 PHE A C 1
ATOM 2072 O O . PHE A 1 261 ? 50.928 22.998 -49.844 1.00 59.00 261 PHE A O 1
ATOM 2079 N N . GLY A 1 262 ? 49.662 21.214 -50.389 1.00 63.22 262 GLY A N 1
ATOM 2080 C CA . GLY A 1 262 ? 48.741 21.357 -49.270 1.00 63.22 262 GLY A CA 1
ATOM 2081 C C . GLY A 1 262 ? 49.407 20.905 -47.970 1.00 63.22 262 GLY A C 1
ATOM 2082 O O . GLY A 1 262 ? 50.481 20.303 -47.978 1.00 63.22 262 GLY A O 1
ATOM 2083 N N . ASP A 1 263 ? 48.783 21.204 -46.831 1.00 75.25 263 ASP A N 1
ATOM 2084 C CA . ASP A 1 263 ? 49.197 20.617 -45.554 1.00 75.25 263 ASP A CA 1
ATOM 2085 C C . ASP A 1 263 ? 49.029 19.081 -45.640 1.00 75.25 263 ASP A C 1
ATOM 2087 O O . ASP A 1 263 ? 47.892 18.617 -45.774 1.00 75.25 263 ASP A O 1
ATOM 2091 N N . PRO A 1 264 ? 50.109 18.273 -45.565 1.00 73.38 264 PRO A N 1
ATOM 2092 C CA . PRO A 1 264 ? 50.024 16.818 -45.715 1.00 73.38 264 PRO A CA 1
ATOM 2093 C C . PRO A 1 264 ? 49.100 16.156 -44.691 1.00 73.38 264 PRO A C 1
ATOM 2095 O O . PRO A 1 264 ? 48.491 15.124 -44.979 1.00 73.38 264 PRO A O 1
ATOM 2098 N N . ALA A 1 265 ? 48.966 16.751 -43.501 1.00 79.69 265 ALA A N 1
ATOM 2099 C CA . ALA A 1 265 ? 48.039 16.269 -42.485 1.00 79.69 265 ALA A CA 1
ATOM 2100 C C . ALA A 1 265 ? 46.583 16.469 -42.924 1.00 79.69 265 ALA A C 1
ATOM 2102 O O . ALA A 1 265 ? 45.744 15.588 -42.727 1.00 79.69 265 ALA A O 1
ATOM 2103 N N . ARG A 1 266 ? 46.293 17.601 -43.573 1.00 82.25 266 ARG A N 1
ATOM 2104 C CA . ARG A 1 266 ? 44.977 17.900 -44.138 1.00 82.25 266 ARG A CA 1
ATOM 2105 C C . ARG A 1 266 ? 44.655 16.997 -45.327 1.00 82.25 266 ARG A C 1
ATOM 2107 O O . ARG A 1 266 ? 43.560 16.450 -45.375 1.00 82.25 266 ARG A O 1
ATOM 2114 N N . GLU A 1 267 ? 45.605 16.777 -46.234 1.00 80.25 267 GLU A N 1
ATOM 2115 C CA . GLU A 1 267 ? 45.417 15.869 -47.377 1.00 80.25 267 GLU A CA 1
ATOM 2116 C C . GLU A 1 267 ? 45.168 14.422 -46.924 1.00 80.25 267 GLU A C 1
ATOM 2118 O O . GLU A 1 267 ? 44.276 13.751 -47.445 1.00 80.25 267 GLU A O 1
ATOM 2123 N N . ARG A 1 268 ? 45.908 13.941 -45.912 1.00 81.88 268 ARG A N 1
ATOM 2124 C CA . ARG A 1 268 ? 45.657 12.626 -45.302 1.00 81.88 268 ARG A CA 1
ATOM 2125 C C . ARG A 1 268 ? 44.255 12.561 -44.700 1.00 81.88 268 ARG A C 1
ATOM 2127 O O . ARG A 1 268 ? 43.542 11.592 -44.944 1.00 81.88 268 ARG A O 1
ATOM 2134 N N . ALA A 1 269 ? 43.853 13.581 -43.941 1.00 86.31 269 ALA A N 1
ATOM 2135 C CA . ALA A 1 269 ? 42.529 13.635 -43.325 1.00 86.31 269 ALA A CA 1
ATOM 2136 C C . ALA A 1 269 ? 41.403 13.573 -44.372 1.00 86.31 269 ALA A C 1
ATOM 2138 O O . ALA A 1 269 ? 40.468 12.793 -44.210 1.00 86.31 269 ALA A O 1
ATOM 2139 N N . GLU A 1 270 ? 41.532 14.313 -45.477 1.00 86.81 270 GLU A N 1
ATOM 2140 C CA . GLU A 1 270 ? 40.573 14.290 -46.590 1.00 86.81 270 GLU A CA 1
ATOM 2141 C C . GLU A 1 270 ? 40.502 12.899 -47.259 1.00 86.81 270 GLU A C 1
ATOM 2143 O O . GLU A 1 270 ? 39.415 12.403 -47.564 1.00 86.81 270 GLU A O 1
ATOM 2148 N N . GLN A 1 271 ? 41.639 12.212 -47.433 1.00 85.56 271 GLN A N 1
ATOM 2149 C CA . GLN A 1 271 ? 41.676 10.847 -47.983 1.00 85.56 271 GLN A CA 1
ATOM 2150 C C . GLN A 1 271 ? 41.051 9.805 -47.046 1.00 85.56 271 GLN A C 1
ATOM 2152 O O . GLN A 1 271 ? 40.307 8.934 -47.510 1.00 85.56 271 GLN A O 1
ATOM 2157 N N . VAL A 1 272 ? 41.328 9.895 -45.740 1.00 88.06 272 VAL A N 1
ATOM 2158 C CA . VAL A 1 272 ? 40.710 9.041 -44.712 1.00 88.06 272 VAL A CA 1
ATOM 2159 C C . VAL A 1 272 ? 39.203 9.255 -44.696 1.00 88.06 272 VAL A C 1
ATOM 2161 O O . VAL A 1 272 ? 38.446 8.284 -44.706 1.00 88.06 272 VAL A O 1
ATOM 2164 N N . GLU A 1 273 ? 38.752 10.507 -44.745 1.00 91.38 273 GLU A N 1
ATOM 2165 C CA . GLU A 1 273 ? 37.332 10.839 -44.779 1.00 91.38 273 GLU A CA 1
ATOM 2166 C C . GLU A 1 273 ? 36.649 10.264 -46.025 1.00 91.38 273 GLU A C 1
ATOM 2168 O O . GLU A 1 273 ? 35.648 9.555 -45.904 1.00 91.38 273 GLU A O 1
ATOM 2173 N N . HIS A 1 274 ? 37.215 10.478 -47.214 1.00 90.81 274 HIS A N 1
ATOM 2174 C CA . HIS A 1 274 ? 36.674 9.929 -48.459 1.00 90.81 274 HIS A CA 1
ATOM 2175 C C . HIS A 1 274 ? 36.605 8.391 -48.425 1.00 90.81 274 HIS A C 1
ATOM 2177 O O . HIS A 1 274 ? 35.609 7.781 -48.830 1.00 90.81 274 HIS A O 1
ATOM 2183 N N . LYS A 1 275 ? 37.647 7.733 -47.899 1.00 90.44 275 LYS A N 1
ATOM 2184 C CA . LYS A 1 275 ? 37.674 6.273 -47.749 1.00 90.44 275 LYS A CA 1
ATOM 2185 C C . LYS A 1 275 ? 36.617 5.787 -46.753 1.00 90.44 275 LYS A C 1
ATOM 2187 O O . LYS A 1 275 ? 35.921 4.814 -47.048 1.00 90.44 275 LYS A O 1
ATOM 2192 N N . ALA A 1 276 ? 36.461 6.469 -45.619 1.00 91.8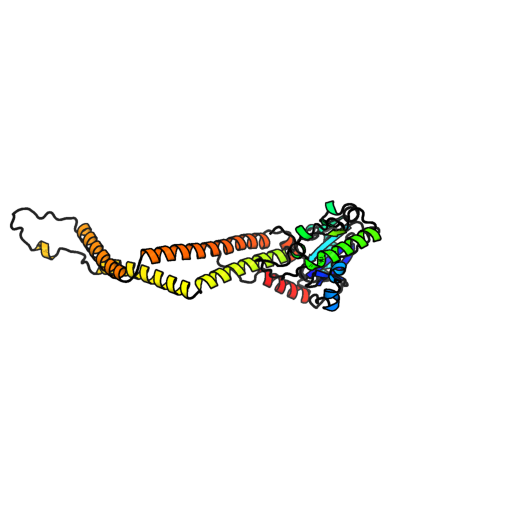8 276 ALA A N 1
ATOM 2193 C CA . ALA A 1 276 ? 35.443 6.163 -44.619 1.00 91.88 276 ALA A CA 1
ATOM 2194 C C . ALA A 1 276 ? 34.030 6.315 -45.198 1.00 91.88 276 ALA A C 1
ATOM 2196 O O . ALA A 1 276 ? 33.209 5.412 -45.038 1.00 91.88 276 ALA A O 1
ATOM 2197 N N . GLN A 1 277 ? 33.764 7.399 -45.934 1.00 92.75 277 GLN A N 1
ATOM 2198 C CA . GLN A 1 277 ? 32.488 7.629 -46.617 1.00 92.75 277 GLN A CA 1
ATOM 2199 C C . GLN A 1 277 ? 32.174 6.513 -47.620 1.00 92.75 277 GLN A C 1
ATOM 2201 O O . GLN A 1 277 ? 31.056 6.010 -47.639 1.00 92.75 277 GLN A O 1
ATOM 2206 N N . SER A 1 278 ? 33.160 6.056 -48.400 1.00 92.88 278 SER A N 1
ATOM 2207 C CA . SER A 1 278 ? 32.975 4.940 -49.338 1.00 92.88 278 SER A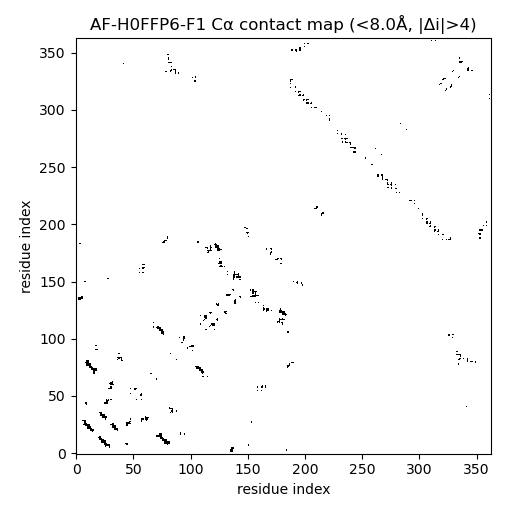 CA 1
ATOM 2208 C C . SER A 1 278 ? 32.637 3.618 -48.634 1.00 92.88 278 SER A C 1
ATOM 2210 O O . SER A 1 278 ? 31.758 2.881 -49.086 1.00 92.88 278 SER A O 1
ATOM 2212 N N . LEU A 1 279 ? 33.302 3.307 -47.516 1.00 90.75 279 LEU A N 1
ATOM 2213 C CA . LEU A 1 279 ? 33.008 2.103 -46.731 1.00 90.75 279 LEU A CA 1
ATOM 2214 C C . LEU A 1 279 ? 31.621 2.168 -46.079 1.00 90.75 279 LEU A C 1
ATOM 2216 O O . LEU A 1 279 ? 30.899 1.173 -46.087 1.00 90.75 279 LEU A O 1
ATOM 2220 N N . ILE A 1 280 ? 31.236 3.340 -45.572 1.00 92.88 280 ILE A N 1
ATOM 2221 C CA . ILE A 1 280 ? 29.915 3.586 -44.986 1.00 92.88 280 ILE A CA 1
ATOM 2222 C C . ILE A 1 280 ? 28.814 3.521 -46.052 1.00 92.88 280 ILE A C 1
ATOM 2224 O O . ILE A 1 280 ? 27.801 2.874 -45.819 1.00 92.88 280 ILE A O 1
ATOM 2228 N N . ALA A 1 281 ? 29.022 4.085 -47.244 1.00 91.75 281 ALA A N 1
ATOM 2229 C CA . ALA A 1 281 ? 28.042 4.030 -48.331 1.00 91.75 281 ALA A CA 1
ATOM 2230 C C . ALA A 1 281 ? 27.697 2.581 -48.723 1.00 91.75 281 ALA A C 1
ATOM 2232 O O . ALA A 1 281 ? 26.535 2.247 -48.928 1.00 91.75 281 ALA A O 1
ATOM 2233 N N . ARG A 1 282 ? 28.691 1.682 -48.724 1.00 90.25 282 ARG A N 1
ATOM 2234 C CA . ARG A 1 282 ? 28.470 0.239 -48.947 1.00 90.25 282 ARG A CA 1
ATOM 2235 C C . ARG A 1 282 ? 27.655 -0.432 -47.839 1.00 90.25 282 ARG A C 1
ATOM 2237 O O . ARG A 1 282 ? 27.045 -1.474 -48.083 1.00 90.25 282 ARG A O 1
ATOM 2244 N N . LEU A 1 283 ? 27.696 0.101 -46.618 1.00 89.69 283 LEU A N 1
ATOM 2245 C CA . LEU A 1 283 ? 26.826 -0.345 -45.532 1.00 89.69 283 LEU A CA 1
ATOM 2246 C C . LEU A 1 283 ? 25.403 0.186 -45.728 1.00 89.69 283 LEU A C 1
ATOM 2248 O O . LEU A 1 283 ? 24.461 -0.593 -45.605 1.00 89.69 283 LEU A O 1
ATOM 2252 N N . ASP A 1 284 ? 25.261 1.459 -46.100 1.00 91.50 284 ASP A N 1
ATOM 2253 C CA . ASP A 1 284 ? 23.971 2.121 -46.346 1.00 91.50 284 ASP A CA 1
ATOM 2254 C C . ASP A 1 284 ? 23.196 1.491 -47.526 1.00 91.50 284 ASP A C 1
ATOM 2256 O O . ASP A 1 284 ? 21.971 1.537 -47.568 1.00 91.50 284 ASP A O 1
ATOM 2260 N N . GLU A 1 285 ? 23.873 0.805 -48.455 1.00 91.94 285 GLU A N 1
ATOM 2261 C CA . GLU A 1 285 ? 23.222 -0.028 -49.484 1.00 91.94 285 GLU A CA 1
ATOM 2262 C C . GLU A 1 285 ? 22.462 -1.240 -48.911 1.00 91.94 285 GLU A C 1
ATOM 2264 O O . GLU A 1 285 ? 21.580 -1.793 -49.571 1.00 91.94 285 GLU A O 1
ATOM 2269 N N . ARG A 1 286 ? 22.827 -1.711 -47.711 1.00 89.12 286 ARG A N 1
ATOM 2270 C CA . ARG A 1 286 ? 22.323 -2.966 -47.124 1.00 89.12 286 ARG A CA 1
ATOM 2271 C C . ARG A 1 286 ? 21.307 -2.757 -46.011 1.00 89.12 286 ARG A C 1
ATOM 2273 O O . ARG A 1 286 ? 20.640 -3.722 -45.635 1.00 89.12 286 ARG A O 1
ATOM 2280 N N . TYR A 1 287 ? 21.209 -1.551 -45.460 1.00 88.38 287 TYR A N 1
ATOM 2281 C CA . TYR A 1 287 ? 20.256 -1.238 -44.403 1.00 88.38 287 TYR A CA 1
ATOM 2282 C C . TYR A 1 287 ? 19.913 0.257 -44.362 1.00 88.38 287 TYR A C 1
ATOM 2284 O O . TYR A 1 287 ? 20.677 1.096 -44.824 1.00 88.38 287 TYR A O 1
ATOM 2292 N N . ASP A 1 288 ? 18.766 0.584 -43.764 1.00 92.50 288 ASP A N 1
ATOM 2293 C CA . ASP A 1 288 ? 18.298 1.962 -43.595 1.00 92.50 288 ASP A CA 1
ATOM 2294 C C . ASP A 1 288 ? 18.736 2.534 -42.234 1.00 92.50 288 ASP A C 1
ATOM 2296 O O . ASP A 1 288 ? 18.200 2.179 -41.176 1.00 92.50 288 ASP A O 1
ATOM 2300 N N . GLU A 1 289 ? 19.722 3.433 -42.265 1.00 92.81 289 GLU A N 1
ATOM 2301 C CA . GLU A 1 289 ? 20.243 4.120 -41.080 1.00 92.81 289 GLU A CA 1
ATOM 2302 C C . GLU A 1 289 ? 19.219 5.067 -40.440 1.00 92.81 289 GLU A C 1
ATOM 2304 O O . GLU A 1 289 ? 19.166 5.165 -39.212 1.00 92.81 289 GLU A O 1
ATOM 2309 N N . ALA A 1 290 ? 18.365 5.721 -41.232 1.00 93.56 290 ALA A N 1
ATOM 2310 C CA . ALA A 1 290 ? 17.349 6.627 -40.705 1.00 93.56 290 ALA A CA 1
ATOM 2311 C C . ALA A 1 290 ? 16.260 5.849 -39.955 1.00 93.56 290 ALA A C 1
ATOM 2313 O O . ALA A 1 290 ? 15.866 6.241 -38.853 1.00 93.56 290 ALA A O 1
ATOM 2314 N N . ALA A 1 291 ? 15.821 4.713 -40.502 1.00 93.19 291 ALA A N 1
ATOM 2315 C CA . ALA A 1 291 ? 14.868 3.829 -39.840 1.00 93.19 291 ALA A CA 1
ATOM 2316 C C . ALA A 1 291 ? 15.445 3.213 -38.554 1.00 93.19 291 ALA A C 1
ATOM 2318 O O . ALA A 1 291 ? 14.753 3.172 -37.533 1.00 93.19 291 ALA A O 1
ATOM 2319 N N . ARG A 1 292 ? 16.717 2.783 -38.570 1.00 94.56 292 ARG A N 1
ATOM 2320 C CA . ARG A 1 292 ? 17.428 2.289 -37.375 1.00 94.56 292 ARG A CA 1
ATOM 2321 C C . ARG A 1 292 ? 17.477 3.359 -36.282 1.00 94.56 292 ARG A C 1
ATOM 2323 O O . ARG A 1 292 ? 17.075 3.088 -35.152 1.00 94.56 292 ARG A O 1
ATOM 2330 N N . ALA A 1 293 ? 17.923 4.570 -36.623 1.00 95.44 293 ALA A N 1
ATOM 2331 C CA . ALA A 1 293 ? 18.028 5.687 -35.687 1.00 95.44 293 ALA A CA 1
ATOM 2332 C C . ALA A 1 293 ? 16.661 6.101 -35.116 1.00 95.44 293 ALA A C 1
ATOM 2334 O O . ALA A 1 293 ? 16.540 6.377 -33.922 1.00 95.44 293 ALA A O 1
ATOM 2335 N N . ALA A 1 294 ? 15.618 6.119 -35.951 1.00 96.50 294 ALA A N 1
ATOM 2336 C CA . ALA A 1 294 ? 14.260 6.423 -35.514 1.00 96.50 294 ALA A CA 1
ATOM 2337 C C . ALA A 1 294 ? 13.732 5.372 -34.527 1.00 96.50 294 ALA A C 1
ATOM 2339 O O . ALA A 1 294 ? 13.188 5.735 -33.484 1.00 96.50 294 ALA A O 1
ATOM 2340 N N . TRP A 1 295 ? 13.927 4.083 -34.827 1.00 95.94 295 TRP A N 1
ATOM 2341 C CA . TRP A 1 295 ? 13.539 3.002 -33.923 1.00 95.94 295 TRP A CA 1
ATOM 2342 C C . TRP A 1 295 ? 14.289 3.089 -32.591 1.00 95.94 295 TRP A C 1
ATOM 2344 O O . TRP A 1 295 ? 13.662 3.045 -31.534 1.00 95.94 295 TRP A O 1
ATOM 2354 N N . GLU A 1 296 ? 15.604 3.281 -32.627 1.00 95.56 296 GLU A N 1
ATOM 2355 C CA . GLU A 1 296 ? 16.424 3.385 -31.421 1.00 95.56 296 GLU A CA 1
ATOM 2356 C C . GLU A 1 296 ? 15.971 4.527 -30.513 1.00 95.56 296 GLU A C 1
ATOM 2358 O O . GLU A 1 296 ? 15.758 4.316 -29.324 1.00 95.56 296 GLU A O 1
ATOM 2363 N N . LYS A 1 297 ? 15.692 5.703 -31.083 1.00 96.75 297 LYS A N 1
ATOM 2364 C CA . LYS A 1 297 ? 15.149 6.830 -30.322 1.00 96.75 297 LYS A CA 1
ATOM 2365 C C . LYS A 1 297 ? 13.840 6.472 -29.610 1.00 96.75 297 LYS A C 1
ATOM 2367 O O . LYS A 1 297 ? 13.620 6.900 -28.480 1.00 96.75 297 LYS A O 1
ATOM 2372 N N . THR A 1 298 ? 12.954 5.714 -30.262 1.00 96.38 298 THR A N 1
ATOM 2373 C CA . THR A 1 298 ? 11.702 5.263 -29.628 1.00 96.38 298 THR A CA 1
ATOM 2374 C C . THR A 1 298 ? 11.936 4.207 -28.551 1.00 96.38 298 THR A C 1
ATOM 2376 O O . THR A 1 298 ? 11.248 4.225 -27.533 1.00 96.38 298 THR A O 1
ATOM 2379 N N . PHE A 1 299 ? 12.911 3.319 -28.755 1.00 95.94 299 PHE A N 1
ATOM 2380 C CA . PHE A 1 299 ? 13.293 2.293 -27.792 1.00 95.94 299 PHE A CA 1
ATOM 2381 C C . PHE A 1 299 ? 13.897 2.916 -26.528 1.00 95.94 299 PHE A C 1
ATOM 2383 O O . PHE A 1 299 ? 13.432 2.622 -25.428 1.00 95.94 299 PHE A O 1
ATOM 2390 N N . ASP A 1 300 ? 14.854 3.835 -26.683 1.00 95.69 300 ASP A N 1
ATOM 2391 C CA . ASP A 1 300 ? 15.470 4.557 -25.569 1.00 95.69 300 ASP A CA 1
ATOM 2392 C C . ASP A 1 300 ? 14.429 5.379 -24.802 1.00 95.69 300 ASP A C 1
ATOM 2394 O O . ASP A 1 300 ? 14.350 5.274 -23.584 1.00 95.69 300 ASP A O 1
ATOM 2398 N N . ALA A 1 301 ? 13.539 6.099 -25.495 1.00 96.69 301 ALA A N 1
ATOM 2399 C CA . ALA A 1 301 ? 12.471 6.853 -24.836 1.00 96.69 301 ALA A CA 1
ATOM 2400 C C . ALA A 1 301 ? 11.514 5.959 -24.020 1.00 96.69 301 ALA A C 1
ATOM 2402 O O . ALA A 1 301 ? 11.040 6.361 -22.956 1.00 96.69 301 ALA A O 1
ATOM 2403 N N . ALA A 1 302 ? 11.215 4.750 -24.506 1.00 95.94 302 ALA A N 1
ATOM 2404 C CA . ALA A 1 302 ? 10.395 3.787 -23.774 1.00 95.94 302 ALA A CA 1
ATOM 2405 C C . ALA A 1 302 ? 11.132 3.232 -22.546 1.00 95.94 302 ALA A C 1
ATOM 2407 O O . ALA A 1 302 ? 10.547 3.182 -21.461 1.00 95.94 302 ALA A O 1
ATOM 2408 N N . ARG A 1 303 ? 12.416 2.879 -22.691 1.00 94.81 303 ARG A N 1
ATOM 2409 C CA . ARG A 1 303 ? 13.264 2.436 -21.577 1.00 94.81 303 ARG A CA 1
ATOM 2410 C C . ARG A 1 303 ? 13.391 3.523 -20.508 1.00 94.81 303 ARG A C 1
ATOM 2412 O O . ARG A 1 303 ? 13.194 3.235 -19.331 1.00 94.81 303 ARG A O 1
ATOM 2419 N N . ASP A 1 304 ? 13.638 4.766 -20.912 1.00 95.19 304 ASP A N 1
ATOM 2420 C CA . ASP A 1 304 ? 13.782 5.909 -20.007 1.00 95.19 304 ASP A CA 1
ATOM 2421 C C . ASP A 1 304 ? 12.476 6.199 -19.262 1.00 95.19 304 ASP A C 1
ATOM 2423 O O . ASP A 1 304 ? 12.489 6.463 -18.062 1.00 95.19 304 ASP A O 1
ATOM 2427 N N . ARG A 1 305 ? 11.323 6.083 -19.933 1.00 96.19 305 ARG A N 1
ATOM 2428 C CA . ARG A 1 305 ? 10.014 6.212 -19.278 1.00 96.19 305 ARG A CA 1
ATOM 2429 C C . ARG A 1 305 ? 9.811 5.152 -18.193 1.00 96.19 305 ARG A C 1
ATOM 2431 O O . ARG A 1 305 ? 9.305 5.477 -17.122 1.00 96.19 305 ARG A O 1
ATOM 2438 N N . LEU A 1 306 ? 10.169 3.897 -18.468 1.00 94.75 306 LEU A N 1
ATOM 2439 C CA . LEU A 1 306 ? 10.085 2.815 -17.481 1.00 94.75 306 LEU A CA 1
ATOM 2440 C C . LEU A 1 306 ? 11.046 3.066 -16.314 1.00 94.75 306 LEU A C 1
ATOM 2442 O O . LEU A 1 306 ? 10.655 2.906 -15.160 1.00 94.75 306 LEU A O 1
ATOM 2446 N N . GLN A 1 307 ? 12.265 3.529 -16.601 1.00 93.81 307 GLN A N 1
ATOM 2447 C CA . GLN A 1 307 ? 13.236 3.901 -15.574 1.00 93.81 307 GLN A CA 1
ATOM 2448 C C . GLN A 1 307 ? 12.712 5.026 -14.675 1.00 93.81 307 GLN A C 1
ATOM 2450 O O . GLN A 1 307 ? 12.766 4.904 -13.457 1.00 93.81 307 GLN A O 1
ATOM 2455 N N . GLN A 1 308 ? 12.102 6.064 -15.250 1.00 94.94 308 GLN A N 1
ATOM 2456 C CA . GLN A 1 308 ? 11.492 7.148 -14.477 1.00 94.94 308 GLN A CA 1
ATOM 2457 C C . GLN A 1 308 ? 10.415 6.644 -13.505 1.00 94.94 308 GLN A C 1
ATOM 2459 O O . GLN A 1 308 ? 10.309 7.170 -12.402 1.00 94.94 308 GLN A O 1
ATOM 2464 N N . GLN A 1 309 ? 9.624 5.628 -13.877 1.00 93.62 309 GLN A N 1
ATOM 2465 C CA . GLN A 1 309 ? 8.652 5.024 -12.953 1.00 93.62 309 GLN A CA 1
ATOM 2466 C C . GLN A 1 309 ? 9.339 4.275 -11.803 1.00 93.62 309 GLN A C 1
ATOM 2468 O O . GLN A 1 309 ? 8.897 4.369 -10.656 1.00 93.62 309 GLN A O 1
ATOM 2473 N N . VAL A 1 310 ? 10.431 3.559 -12.092 1.00 92.69 310 VAL A N 1
ATOM 2474 C CA . VAL A 1 310 ? 11.249 2.895 -11.064 1.00 92.69 310 VAL A CA 1
ATOM 2475 C C . VAL A 1 310 ? 11.819 3.924 -10.090 1.00 92.69 310 VAL A C 1
ATOM 2477 O O . VAL A 1 310 ? 11.660 3.747 -8.883 1.00 92.69 310 VAL A O 1
ATOM 2480 N N . ASP A 1 311 ? 12.414 5.002 -10.601 1.00 92.50 311 ASP A N 1
ATOM 2481 C CA . ASP A 1 311 ? 13.061 6.041 -9.796 1.00 92.50 311 ASP A CA 1
ATOM 2482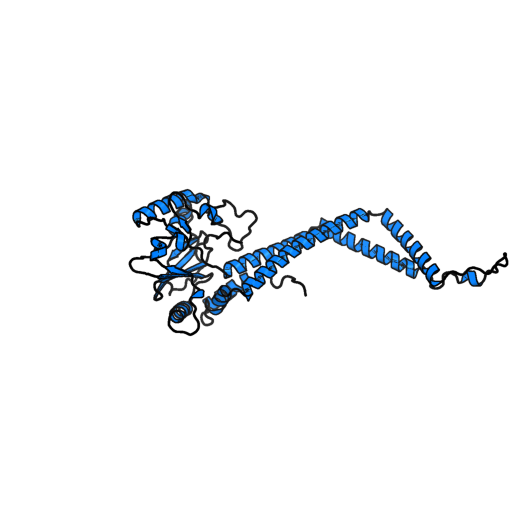 C C . ASP A 1 311 ? 12.046 6.779 -8.912 1.00 92.50 311 ASP A C 1
ATOM 2484 O O . ASP A 1 311 ? 12.244 6.887 -7.704 1.00 92.50 311 ASP A O 1
ATOM 2488 N N . GLN A 1 312 ? 10.898 7.180 -9.472 1.00 92.44 312 GLN A N 1
ATOM 2489 C CA . GLN A 1 312 ? 9.818 7.826 -8.713 1.00 92.44 312 GLN A CA 1
ATOM 2490 C C . GLN A 1 312 ? 9.322 6.951 -7.553 1.00 92.44 312 GLN A C 1
ATOM 2492 O O . GLN A 1 312 ? 9.099 7.436 -6.442 1.00 92.44 312 GLN A O 1
ATOM 2497 N N . MET A 1 313 ? 9.145 5.646 -7.788 1.00 92.31 313 MET A N 1
ATOM 2498 C CA . MET A 1 313 ? 8.736 4.725 -6.725 1.00 92.31 313 MET A CA 1
ATOM 2499 C C . MET A 1 313 ? 9.869 4.445 -5.733 1.00 92.31 313 MET A C 1
ATOM 2501 O O . MET A 1 313 ? 9.593 4.220 -4.556 1.00 92.31 313 MET A O 1
ATOM 2505 N N . ALA A 1 314 ? 11.130 4.461 -6.173 1.00 91.50 314 ALA A N 1
ATOM 2506 C CA . ALA A 1 314 ? 12.292 4.288 -5.309 1.00 91.50 314 ALA A CA 1
ATOM 2507 C C . ALA A 1 314 ? 12.474 5.470 -4.344 1.00 91.50 314 ALA A C 1
ATOM 2509 O O . ALA A 1 314 ? 12.662 5.234 -3.152 1.00 91.50 314 ALA A O 1
ATOM 2510 N N . GLU A 1 315 ? 12.335 6.710 -4.821 1.00 92.69 315 GLU A N 1
ATOM 2511 C CA . GLU A 1 315 ? 12.362 7.919 -3.984 1.00 92.69 315 GLU A CA 1
ATOM 2512 C C . GLU A 1 315 ? 11.250 7.890 -2.928 1.00 92.69 315 GLU A C 1
ATOM 2514 O O . GLU A 1 315 ? 11.488 8.121 -1.739 1.00 92.69 315 GLU A O 1
ATOM 2519 N N . LEU A 1 316 ? 10.026 7.540 -3.343 1.00 92.75 316 LEU A N 1
ATOM 2520 C CA . LEU A 1 316 ? 8.898 7.425 -2.422 1.00 92.75 316 LEU A CA 1
ATOM 2521 C C . LEU A 1 316 ? 9.134 6.315 -1.389 1.00 92.75 316 LEU A C 1
ATOM 2523 O O . LEU A 1 316 ? 8.899 6.519 -0.198 1.00 92.75 316 LEU A O 1
ATOM 2527 N N . TYR A 1 317 ? 9.625 5.155 -1.827 1.00 93.56 317 TYR A N 1
ATOM 2528 C CA . TYR A 1 317 ? 9.956 4.031 -0.954 1.00 93.56 317 TYR A CA 1
ATOM 2529 C C . TYR A 1 317 ? 11.024 4.407 0.082 1.00 93.56 317 TYR A C 1
ATOM 2531 O O . TYR A 1 317 ? 10.850 4.131 1.271 1.00 93.56 317 TYR A O 1
ATOM 2539 N N . GLU A 1 318 ? 12.102 5.070 -0.347 1.00 92.31 318 GLU A N 1
ATOM 2540 C CA . GLU A 1 318 ? 13.163 5.544 0.543 1.00 92.31 318 GLU A CA 1
ATOM 2541 C C . GLU A 1 318 ? 12.611 6.524 1.585 1.00 92.31 318 GLU A C 1
ATOM 2543 O O . GLU A 1 318 ? 12.883 6.382 2.781 1.00 92.31 318 GLU A O 1
ATOM 2548 N N . SER A 1 319 ? 11.795 7.482 1.140 1.00 92.88 319 SER A N 1
ATOM 2549 C CA . SER A 1 319 ? 11.166 8.468 2.012 1.00 92.88 319 SER A CA 1
ATOM 2550 C C . SER A 1 319 ? 10.342 7.800 3.115 1.00 92.88 319 SER A C 1
ATOM 2552 O O . SER A 1 319 ? 10.542 8.092 4.297 1.00 92.88 319 SER A O 1
ATOM 2554 N N . GLN A 1 320 ? 9.483 6.840 2.756 1.00 93.06 320 GLN A N 1
ATOM 2555 C CA . GLN A 1 320 ? 8.641 6.142 3.729 1.00 93.06 320 GLN A CA 1
ATOM 2556 C C . GLN A 1 320 ? 9.462 5.271 4.690 1.00 93.06 320 GLN A C 1
ATOM 2558 O O . GLN A 1 320 ? 9.250 5.321 5.897 1.00 93.06 320 GLN A O 1
ATOM 2563 N N . ILE A 1 321 ? 10.444 4.504 4.204 1.00 91.56 321 ILE A N 1
ATOM 2564 C CA . ILE A 1 321 ? 11.195 3.589 5.080 1.00 91.56 321 ILE A CA 1
ATOM 2565 C C . ILE A 1 321 ? 12.175 4.321 6.016 1.00 91.56 321 ILE A C 1
ATOM 2567 O O . ILE A 1 321 ? 12.415 3.871 7.141 1.00 91.56 321 ILE A O 1
ATOM 2571 N N . ARG A 1 322 ? 12.762 5.446 5.575 1.00 90.44 322 ARG A N 1
ATOM 2572 C CA . ARG A 1 322 ? 13.770 6.192 6.351 1.00 90.44 322 ARG A CA 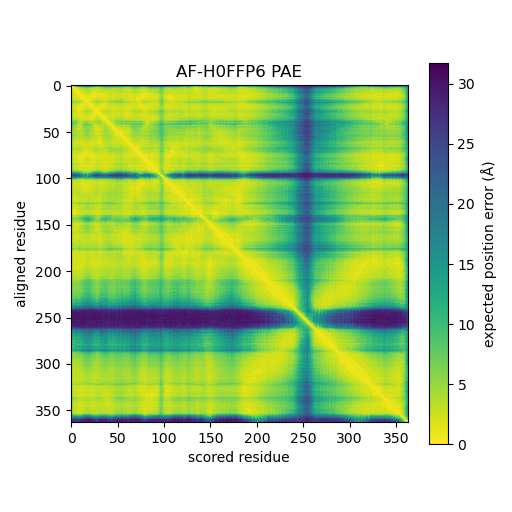1
ATOM 2573 C C . ARG A 1 322 ? 13.173 7.285 7.227 1.00 90.44 322 ARG A C 1
ATOM 2575 O O . ARG A 1 322 ? 13.678 7.499 8.331 1.00 90.44 322 ARG A O 1
ATOM 2582 N N . HIS A 1 323 ? 12.152 7.987 6.740 1.00 91.62 323 HIS A N 1
ATOM 2583 C CA . HIS A 1 323 ? 11.703 9.243 7.339 1.00 91.62 323 HIS A CA 1
ATOM 2584 C C . HIS A 1 323 ? 10.303 9.190 7.951 1.00 91.62 323 HIS A C 1
ATOM 2586 O O . HIS A 1 323 ? 9.985 10.093 8.725 1.00 91.62 323 HIS A O 1
ATOM 2592 N N . ASP A 1 324 ? 9.493 8.156 7.694 1.00 94.69 324 ASP A N 1
ATOM 2593 C CA . ASP A 1 324 ? 8.190 8.029 8.352 1.00 94.69 324 ASP A CA 1
ATOM 2594 C C . ASP A 1 324 ? 8.358 7.693 9.851 1.00 94.69 324 ASP A C 1
ATOM 2596 O O . ASP A 1 324 ? 8.821 6.598 10.204 1.00 94.69 324 ASP A O 1
ATOM 2600 N N . PRO A 1 325 ? 7.966 8.595 10.771 1.00 93.44 325 PRO A N 1
ATOM 2601 C CA . PRO A 1 325 ? 8.080 8.347 12.202 1.00 93.44 325 PRO A CA 1
ATOM 2602 C C . PRO A 1 325 ? 7.238 7.153 12.674 1.00 93.44 325 PRO A C 1
ATOM 2604 O O . PRO A 1 325 ? 7.659 6.456 13.600 1.00 93.44 325 PRO A O 1
ATOM 2607 N N . LEU A 1 326 ? 6.081 6.879 12.058 1.00 94.25 326 LEU A N 1
ATOM 2608 C CA . LEU A 1 326 ? 5.231 5.752 12.447 1.00 94.25 326 LEU A CA 1
ATOM 2609 C C . LEU A 1 326 ? 5.866 4.421 12.058 1.00 94.25 326 LEU A C 1
ATOM 2611 O O . LEU A 1 326 ? 5.873 3.494 12.871 1.00 94.25 326 LEU A O 1
ATOM 2615 N N . PHE A 1 327 ? 6.460 4.338 10.864 1.00 95.62 327 PHE A N 1
ATOM 2616 C CA . PHE A 1 327 ? 7.225 3.161 10.453 1.00 95.62 327 PHE A CA 1
ATOM 2617 C C . PHE A 1 327 ? 8.361 2.864 11.445 1.00 95.62 327 PHE A C 1
ATOM 2619 O O . PHE A 1 327 ? 8.513 1.731 11.904 1.00 95.62 327 PHE A O 1
ATOM 2626 N N . ARG A 1 328 ? 9.114 3.895 11.855 1.00 93.25 328 ARG A N 1
ATOM 2627 C CA . ARG A 1 328 ? 10.217 3.766 12.828 1.00 93.25 328 ARG A CA 1
ATOM 2628 C C . ARG A 1 328 ? 9.734 3.358 14.222 1.00 93.25 328 ARG A C 1
ATOM 2630 O O . ARG A 1 328 ? 10.416 2.587 14.900 1.00 93.25 328 ARG A O 1
ATOM 2637 N N . LEU A 1 329 ? 8.575 3.856 14.661 1.00 94.00 329 LEU A N 1
ATOM 2638 C CA . LEU A 1 329 ? 7.956 3.424 15.917 1.00 94.00 329 LEU A CA 1
ATOM 2639 C C . LEU A 1 329 ? 7.572 1.944 15.861 1.00 94.00 329 LEU A C 1
ATOM 2641 O O . LEU A 1 329 ? 7.860 1.218 16.810 1.00 94.00 329 LEU A O 1
ATOM 2645 N N . ILE A 1 330 ? 6.986 1.488 14.753 1.00 95.06 330 ILE A N 1
ATOM 2646 C CA . ILE A 1 330 ? 6.625 0.079 14.562 1.00 95.06 330 ILE A CA 1
ATOM 2647 C C . ILE A 1 330 ? 7.869 -0.802 14.566 1.00 95.06 330 ILE A C 1
ATOM 2649 O O . ILE A 1 330 ? 7.950 -1.741 15.353 1.00 95.06 330 ILE A O 1
ATOM 2653 N N . GLU A 1 331 ? 8.872 -0.473 13.750 1.00 93.75 331 GLU A N 1
ATOM 2654 C CA . GLU A 1 331 ? 10.119 -1.239 13.667 1.00 93.75 331 GLU A CA 1
ATOM 2655 C C . GLU A 1 331 ? 10.762 -1.429 15.050 1.00 93.75 331 GLU A C 1
ATOM 2657 O O . GLU A 1 331 ? 11.260 -2.508 15.373 1.00 93.75 331 GLU A O 1
ATOM 2662 N N . ARG A 1 332 ? 10.721 -0.387 15.887 1.00 92.31 332 ARG A N 1
ATOM 2663 C CA . ARG A 1 332 ? 11.370 -0.384 17.198 1.00 92.31 332 ARG A CA 1
ATOM 2664 C C . ARG A 1 332 ? 10.527 -0.995 18.318 1.00 92.31 332 ARG A C 1
ATOM 2666 O O . ARG A 1 332 ? 11.107 -1.527 19.266 1.00 92.31 332 ARG A O 1
ATOM 2673 N N . TYR A 1 333 ? 9.198 -0.880 18.259 1.00 94.00 333 TYR A N 1
ATOM 2674 C CA . TYR A 1 333 ? 8.330 -1.134 19.412 1.00 94.00 333 TYR A CA 1
ATOM 2675 C C . TYR A 1 333 ? 7.201 -2.148 19.185 1.00 94.00 333 TYR A C 1
ATOM 2677 O O . TYR A 1 333 ? 6.683 -2.633 20.189 1.00 94.00 333 TYR A O 1
ATOM 2685 N N . ASP A 1 334 ? 6.869 -2.548 17.954 1.00 95.31 334 ASP A N 1
ATOM 2686 C CA . ASP A 1 334 ? 5.842 -3.584 17.710 1.00 95.31 334 ASP A CA 1
ATOM 2687 C C . ASP A 1 334 ? 6.373 -5.014 17.957 1.00 95.31 334 ASP A C 1
ATOM 2689 O O . ASP A 1 334 ? 5.595 -5.969 17.990 1.00 95.31 334 ASP A O 1
ATOM 2693 N N . TYR A 1 335 ? 7.686 -5.180 18.159 1.00 96.00 335 TYR A N 1
ATOM 2694 C CA . TYR A 1 335 ? 8.330 -6.492 18.271 1.00 96.00 335 TYR A CA 1
ATOM 2695 C C . TYR A 1 335 ? 9.112 -6.671 19.582 1.00 96.00 335 TYR A C 1
ATOM 2697 O O . TYR A 1 335 ? 9.501 -5.712 20.259 1.00 96.00 335 TYR A O 1
ATOM 2705 N N . ASP A 1 336 ? 9.334 -7.925 19.969 1.00 95.25 336 ASP A N 1
ATOM 2706 C CA . ASP A 1 336 ? 10.125 -8.322 21.132 1.00 95.25 336 ASP A CA 1
ATOM 2707 C C . ASP A 1 336 ? 11.186 -9.355 20.742 1.00 95.25 336 ASP A C 1
ATOM 2709 O O . ASP A 1 336 ? 10.878 -10.507 20.441 1.00 95.25 336 ASP A O 1
ATOM 2713 N N . ALA A 1 337 ? 12.455 -8.952 20.835 1.00 94.56 337 ALA A N 1
ATOM 2714 C CA . ALA A 1 337 ? 13.609 -9.794 20.529 1.00 94.56 337 ALA A CA 1
ATOM 2715 C C . ALA A 1 337 ? 13.730 -11.044 21.423 1.00 94.56 337 ALA A C 1
ATOM 2717 O O . ALA A 1 337 ? 14.446 -11.980 21.072 1.00 94.56 337 ALA A O 1
ATOM 2718 N N . ARG A 1 338 ? 13.053 -11.081 22.579 1.00 94.81 338 ARG A N 1
ATOM 2719 C CA . ARG A 1 338 ? 13.043 -12.245 23.483 1.00 94.81 338 ARG A CA 1
ATOM 2720 C C . ARG A 1 338 ? 11.965 -13.267 23.125 1.00 94.81 338 ARG A C 1
ATOM 2722 O O . ARG A 1 338 ? 12.015 -14.394 23.614 1.00 94.81 338 ARG A O 1
ATOM 2729 N N . ASN A 1 339 ? 10.999 -12.900 22.284 1.00 93.81 339 ASN A N 1
ATOM 2730 C CA . ASN A 1 339 ? 9.923 -13.779 21.852 1.00 93.81 339 ASN A CA 1
ATOM 2731 C C . ASN A 1 339 ? 10.201 -14.297 20.434 1.00 93.81 339 ASN A C 1
ATOM 2733 O O . ASN A 1 339 ? 10.157 -13.544 19.465 1.00 93.81 339 ASN A O 1
ATOM 2737 N N . VAL A 1 340 ? 10.431 -15.606 20.301 1.00 92.94 340 VAL A N 1
ATOM 2738 C CA . VAL A 1 340 ? 10.780 -16.247 19.018 1.00 92.94 340 VAL A CA 1
ATOM 2739 C C . VAL A 1 340 ? 9.717 -16.018 17.934 1.00 92.94 340 VAL A C 1
ATOM 2741 O O . VAL A 1 340 ? 10.068 -15.805 16.776 1.00 92.94 340 VAL A O 1
ATOM 2744 N N . TYR A 1 341 ? 8.428 -16.012 18.289 1.00 92.19 341 TYR A N 1
ATOM 2745 C CA . TYR A 1 341 ? 7.350 -15.753 17.329 1.00 92.19 341 TYR A CA 1
ATOM 2746 C C . TYR A 1 341 ? 7.344 -14.296 16.868 1.00 92.19 341 TYR A C 1
ATOM 2748 O O . TYR A 1 341 ? 7.139 -14.034 15.687 1.00 92.19 341 TYR A O 1
ATOM 2756 N N . SER A 1 342 ? 7.625 -13.360 17.778 1.00 94.31 342 SER A N 1
ATOM 2757 C CA . SER A 1 342 ? 7.745 -11.940 17.442 1.00 94.31 342 SER A CA 1
ATOM 2758 C C . SER A 1 342 ? 8.958 -11.669 16.545 1.00 94.31 342 SER A C 1
ATOM 2760 O O . SER A 1 342 ? 8.842 -10.930 15.573 1.00 94.31 342 SER A O 1
ATOM 2762 N N . VAL A 1 343 ? 10.093 -12.332 16.795 1.00 94.94 343 VAL A N 1
ATOM 2763 C CA . VAL A 1 343 ? 11.275 -12.260 15.918 1.00 94.94 343 VAL A CA 1
ATOM 2764 C C . VAL A 1 343 ? 10.974 -12.823 14.529 1.00 94.94 343 VAL A C 1
ATOM 2766 O O . VAL A 1 343 ? 11.314 -12.199 13.527 1.00 94.94 343 VAL A O 1
ATOM 2769 N N . ALA A 1 344 ? 10.318 -13.984 14.446 1.00 94.62 344 ALA A N 1
ATOM 2770 C CA . ALA A 1 344 ? 9.942 -14.570 13.162 1.00 94.62 344 ALA A CA 1
ATOM 2771 C C . ALA A 1 344 ? 8.993 -13.654 12.370 1.00 94.62 344 ALA A C 1
ATOM 2773 O O . ALA A 1 344 ? 9.183 -13.473 11.169 1.00 94.62 344 ALA A O 1
ATOM 2774 N N . ALA A 1 345 ? 8.015 -13.049 13.049 1.00 93.94 345 ALA A N 1
ATOM 2775 C CA . ALA A 1 345 ? 7.096 -12.075 12.472 1.00 93.94 345 ALA A CA 1
ATOM 2776 C C . ALA A 1 345 ? 7.830 -10.829 11.945 1.00 93.94 345 ALA A C 1
ATOM 2778 O O . ALA A 1 345 ? 7.669 -10.472 10.781 1.00 93.94 345 ALA A O 1
ATOM 2779 N N . TYR A 1 346 ? 8.724 -10.245 12.752 1.00 95.62 346 TYR A N 1
ATOM 2780 C CA . TYR A 1 346 ? 9.564 -9.113 12.349 1.00 95.62 346 TYR A CA 1
ATOM 2781 C C . TYR A 1 346 ? 10.345 -9.401 11.064 1.00 95.62 346 TYR A C 1
ATOM 2783 O O . TYR A 1 346 ? 10.309 -8.608 10.124 1.00 95.62 346 TYR A O 1
ATOM 2791 N N . ILE A 1 347 ? 11.014 -10.559 11.001 1.00 95.50 347 ILE A N 1
ATOM 2792 C CA . ILE A 1 347 ? 11.799 -10.964 9.829 1.00 95.50 347 ILE A CA 1
ATOM 2793 C C . ILE A 1 347 ? 10.899 -11.084 8.596 1.00 95.50 347 ILE A C 1
ATOM 2795 O O . ILE A 1 347 ? 11.245 -10.547 7.550 1.00 95.50 347 ILE A O 1
ATOM 2799 N N . GLN A 1 348 ? 9.743 -11.745 8.707 1.00 93.81 348 GLN A N 1
ATOM 2800 C CA . GLN A 1 348 ? 8.816 -11.920 7.580 1.00 93.81 348 GLN A CA 1
ATOM 2801 C C . GLN A 1 348 ? 8.247 -10.586 7.083 1.00 93.81 348 GLN A C 1
ATOM 2803 O O . GLN A 1 348 ? 8.176 -10.346 5.877 1.00 93.81 348 GLN A O 1
ATOM 2808 N N . THR A 1 349 ? 7.861 -9.701 8.000 1.00 94.56 349 THR A N 1
ATOM 2809 C CA . THR A 1 349 ? 7.295 -8.397 7.648 1.00 94.56 349 THR A CA 1
ATOM 2810 C C . THR A 1 349 ? 8.336 -7.483 7.012 1.00 94.56 349 THR A C 1
ATOM 2812 O O . THR A 1 349 ? 8.044 -6.861 5.986 1.00 94.56 349 THR A O 1
ATOM 2815 N N . LEU A 1 350 ? 9.561 -7.437 7.544 1.00 93.94 350 LEU A N 1
ATOM 2816 C CA . LEU A 1 350 ? 10.633 -6.661 6.923 1.00 93.94 350 LEU A CA 1
ATOM 2817 C C . LEU A 1 350 ? 11.147 -7.275 5.621 1.00 93.94 350 LEU A C 1
ATOM 2819 O O . LEU A 1 350 ? 11.516 -6.526 4.722 1.00 93.94 350 LEU A O 1
ATOM 2823 N N . GLU A 1 351 ? 11.130 -8.600 5.465 1.00 93.25 351 GLU A N 1
ATOM 2824 C CA . GLU A 1 351 ? 11.453 -9.245 4.188 1.00 93.25 351 GLU A CA 1
ATOM 2825 C C . GLU A 1 351 ? 10.528 -8.740 3.073 1.00 93.25 351 GLU A C 1
ATOM 2827 O O . GLU A 1 351 ? 11.002 -8.416 1.988 1.00 93.25 351 GLU A O 1
ATOM 2832 N N . LEU A 1 352 ? 9.226 -8.594 3.344 1.00 92.00 352 LEU A N 1
ATOM 2833 C CA . LEU A 1 352 ? 8.276 -8.018 2.387 1.00 92.00 352 LEU A CA 1
ATOM 2834 C C . LEU A 1 352 ? 8.576 -6.546 2.078 1.00 92.00 352 LEU A C 1
ATOM 2836 O O . LEU A 1 352 ? 8.510 -6.146 0.914 1.00 92.00 352 LEU A O 1
ATOM 2840 N N . CYS A 1 353 ? 8.947 -5.757 3.090 1.00 93.38 353 CYS A N 1
ATOM 2841 C CA . CYS A 1 353 ? 9.355 -4.366 2.889 1.00 93.38 353 CYS A CA 1
ATOM 2842 C C . CYS A 1 353 ? 10.612 -4.267 2.013 1.00 93.38 353 CYS A C 1
ATOM 2844 O O . CYS A 1 353 ? 10.671 -3.400 1.155 1.00 93.38 353 CYS A O 1
ATOM 2846 N N . LEU A 1 354 ? 11.580 -5.174 2.183 1.00 91.06 354 LEU A N 1
ATOM 2847 C CA . LEU A 1 354 ? 12.893 -5.146 1.521 1.00 91.06 354 LEU A CA 1
ATOM 2848 C C . LEU A 1 354 ? 12.974 -5.997 0.238 1.00 91.06 354 LEU A C 1
ATOM 2850 O O . LEU A 1 354 ? 14.022 -6.054 -0.415 1.00 91.06 354 LEU A O 1
ATOM 2854 N N . ARG A 1 355 ? 11.894 -6.698 -0.130 1.00 87.00 355 ARG A N 1
ATOM 2855 C CA . ARG A 1 355 ? 11.873 -7.637 -1.259 1.00 87.00 355 ARG A CA 1
ATOM 2856 C C . ARG A 1 355 ? 12.267 -6.952 -2.570 1.00 87.00 355 ARG A C 1
ATOM 2858 O O . ARG A 1 355 ? 11.916 -5.805 -2.814 1.00 87.00 355 ARG A O 1
ATOM 2865 N N . GLY A 1 356 ? 12.977 -7.673 -3.435 1.00 78.75 356 GLY A N 1
ATOM 2866 C CA . GLY A 1 356 ? 13.485 -7.128 -4.701 1.00 78.75 356 GLY A CA 1
ATOM 2867 C C . GLY A 1 356 ? 14.832 -6.413 -4.569 1.00 78.75 356 GLY A C 1
ATOM 2868 O O . GLY A 1 356 ? 15.434 -6.094 -5.587 1.00 78.75 356 GLY A O 1
ATOM 2869 N N . GLY A 1 357 ? 15.335 -6.236 -3.340 1.00 74.00 357 GLY A N 1
ATOM 2870 C CA . GLY A 1 357 ? 16.685 -5.756 -3.070 1.00 74.00 357 GLY A CA 1
ATOM 2871 C C . GLY A 1 357 ? 16.939 -4.321 -3.529 1.00 74.00 357 GLY A C 1
ATOM 2872 O O . GLY A 1 357 ? 16.012 -3.540 -3.791 1.00 74.00 357 GLY A O 1
ATOM 2873 N N . ILE A 1 358 ? 18.230 -3.990 -3.603 1.00 66.81 358 ILE A N 1
ATOM 2874 C CA . ILE A 1 358 ? 18.714 -2.759 -4.223 1.00 66.81 358 ILE A CA 1
ATOM 2875 C C . ILE A 1 358 ? 18.412 -2.899 -5.714 1.00 66.81 358 ILE A C 1
ATOM 2877 O O . ILE A 1 358 ? 19.086 -3.641 -6.425 1.00 66.81 358 ILE A O 1
ATOM 2881 N N . THR A 1 359 ? 17.350 -2.238 -6.167 1.00 61.56 359 THR A N 1
ATOM 2882 C CA . THR A 1 359 ? 17.190 -1.987 -7.597 1.00 61.56 359 THR A CA 1
ATOM 2883 C C . THR A 1 359 ? 18.163 -0.878 -7.926 1.00 61.56 359 THR A C 1
ATOM 2885 O O . THR A 1 359 ? 18.416 -0.029 -7.071 1.00 61.56 359 THR A O 1
ATOM 2888 N N . GLU A 1 360 ? 18.728 -0.901 -9.123 1.00 53.84 360 GLU A N 1
ATOM 2889 C CA . GLU A 1 360 ? 19.575 0.181 -9.611 1.00 53.84 360 GLU A CA 1
ATOM 2890 C C . GLU A 1 360 ? 18.857 1.516 -9.369 1.00 53.84 360 GLU A C 1
ATOM 2892 O O . GLU A 1 360 ? 17.820 1.787 -9.968 1.00 53.84 360 GLU A O 1
ATOM 2897 N N . ALA A 1 361 ? 19.372 2.294 -8.425 1.00 41.09 361 ALA A N 1
ATOM 2898 C CA . ALA A 1 361 ? 19.241 3.737 -8.403 1.00 41.09 361 ALA A CA 1
ATOM 2899 C C . ALA A 1 361 ? 20.674 4.270 -8.597 1.00 41.09 361 ALA A C 1
ATOM 2901 O O . ALA A 1 361 ? 21.616 3.622 -8.119 1.00 41.09 361 ALA A O 1
ATOM 2902 N N . PRO A 1 362 ? 20.853 5.350 -9.376 1.00 29.11 362 PRO A N 1
ATOM 2903 C CA . PRO A 1 362 ? 22.133 5.731 -9.967 1.00 29.11 362 PRO A CA 1
ATOM 2904 C C . PRO A 1 362 ? 23.164 6.183 -8.913 1.00 29.11 362 PRO A C 1
ATOM 2906 O O . PRO A 1 362 ? 22.792 6.392 -7.757 1.00 29.11 362 PRO A O 1
ATOM 2909 N N . PRO A 1 363 ? 24.457 6.287 -9.288 1.00 34.56 363 PRO A N 1
ATOM 2910 C CA . PRO A 1 363 ? 25.514 6.811 -8.417 1.00 34.56 363 PRO A CA 1
ATOM 2911 C C . PRO A 1 363 ? 25.230 8.200 -7.835 1.00 34.56 363 PRO A C 1
ATOM 2913 O O . PRO A 1 363 ? 24.542 9.004 -8.508 1.00 34.56 363 PRO A O 1
#

Sequence (363 aa):
MDQPRTLRQGYLYVLLDKALWQAYQVTPEGALRQFNPFAMPRAKPQPLSEKCIKADHVTPASFININTARHSEAWIAFSSDPWSESVLHRYEIGFGQDKTSLEPRFLKLDLKAARNDPASVGIAMTEDALQVDQQVLEYASPTAGDFNSVHGFCTRNHRLEALRGFVRVQAQCEHLPNGVLAVVLPDPVGLVQEINHQRAGWVRERQAFEADPANHYKFFTSETLKRLRELCKQAADDFVPDRPNAGWEIMPSEAGSPPIFGDPARERAEQVEHKAQSLIARLDERYDEAARAAWEKTFDAARDRLQQQVDQMAELYESQIRHDPLFRLIERYDYDARNVYSVAAYIQTLELCLRGGITEAPP

Nearest PDB structures (foldseek):
  6pyu-assembly1_B  TM=2.249E-01  e=2.048E+00  Homo sapiens

Solvent-accessible surface area (backbone atoms only — not comparable to full-atom values): 20303 Å² total; per-residue (Å²): 137,85,64,51,66,72,64,60,59,25,27,41,38,35,32,37,66,76,74,46,81,45,24,26,34,20,11,68,86,34,26,51,45,78,53,60,57,77,58,58,69,89,63,79,57,63,67,77,55,69,68,42,57,76,67,52,49,46,57,72,29,52,58,84,88,78,65,60,90,82,38,57,37,37,34,38,34,67,38,79,54,69,44,47,54,72,33,52,53,49,50,48,40,24,74,56,90,50,97,59,75,51,60,82,68,32,52,78,40,54,36,63,47,41,47,66,39,8,61,83,73,38,48,35,20,33,62,91,48,52,58,43,54,73,51,20,50,31,36,47,28,83,62,69,75,91,60,79,53,80,84,59,82,69,60,40,34,94,42,52,67,62,44,32,54,49,37,42,51,48,23,63,77,69,66,22,90,50,22,45,64,45,73,88,75,79,52,55,64,60,49,38,27,39,38,31,45,48,25,50,45,36,50,51,51,45,51,50,56,55,63,32,67,70,51,36,53,50,50,54,48,49,55,50,51,54,53,50,52,53,49,34,44,51,54,18,48,75,68,48,57,97,62,81,56,77,73,60,83,74,61,81,61,93,78,81,55,81,80,84,77,70,60,65,69,56,53,40,51,54,51,23,48,55,44,21,51,55,50,45,50,65,50,55,76,76,48,63,62,67,61,50,52,54,50,48,55,53,50,52,54,52,51,51,54,37,48,51,53,26,50,57,30,46,55,52,35,50,46,46,73,76,66,35,66,59,39,54,46,42,75,69,50,58,51,43,91,87,38,70,69,34,43,52,44,51,52,56,56,48,47,54,46,51,52,79,60,88,62,94,68,83,137